Protein AF-A0A954IF03-F1 (afdb_monomer)

Nearest PDB structures (foldseek):
  4ao7-assembly1_A-2  TM=7.159E-01  e=3.323E-01  unidentified
  5hfn-assembly1_B  TM=3.074E-01  e=1.951E+00  Thermotoga maritima MSB8
  5hfn-assembly1_E  TM=4.042E-01  e=3.295E+00  Thermotoga maritima MSB8
  1xk9-assembly2_B  TM=2.598E-01  e=2.707E+00  Pseudomonas aeruginosa

Radius of gyration: 33.57 Å; Cα contacts (8 Å, |Δi|>4): 269; chains: 1; bounding box: 44×83×130 Å

pLDDT: mean 86.11, std 19.14, range [39.75, 98.75]

Mean predicted aligned error: 10.76 Å

Secondary structure (DSSP, 8-state):
-----------PPP--------------------PPPSS--EEEEEEEHHHH-TT---BGGGTB-SB-TTS-BS-EEEEEEETTSPP-S-EEE--SS--HHHHHHHHTTT-EEEE-----GGGGTS--SSSPPTTHHHHHHHHHHH-----TT----GGGSHHHHHHHHHHHHHHH-GGG-GGGG----

Solvent-accessible surface area (backbone atoms only — not comparable to full-atom values): 11784 Å² total; per-residue (Å²): 134,88,86,84,88,86,89,82,88,82,82,82,77,82,80,83,79,76,82,79,82,77,78,78,78,79,76,80,86,61,79,82,69,76,70,74,57,94,73,58,41,74,49,76,48,75,50,45,50,61,79,71,36,80,77,44,73,63,44,71,95,58,72,39,46,54,56,40,97,86,70,47,80,52,25,60,25,43,37,36,36,28,61,68,36,74,72,67,87,43,79,43,77,45,91,66,80,91,52,69,70,57,44,56,55,43,14,76,69,12,25,34,34,37,31,64,68,43,64,63,54,54,78,82,66,56,78,76,60,86,82,58,62,93,52,50,69,56,28,55,51,51,16,32,38,54,16,47,93,61,49,97,87,64,86,53,54,39,57,37,4,40,52,46,41,47,50,52,48,37,60,50,40,28,74,77,38,56,70,69,53,38,57,78,79,57,74,97,123

Foldseek 3Di:
DDDDDDDDDDDDDDDPDDDDPPPPDPPPPDPPPLDQDPDFAKDKDKDFLCVLPVVDDADVVLPQDQADPVRHGPFMKMKIAGSVDAAPLAEAEDADPDDVVVQVVCRNVNYIYIYGSAPPSVLVPPQPDVPGDPCGNVQVLVCSQQQDHRDPTDRRHRSRRVPNSVVSVLVVCCVVPVNRVSCSPDDPD

Structure (mmCIF, N/CA/C/O backbone):
data_AF-A0A954IF03-F1
#
_entry.id   AF-A0A954IF03-F1
#
loop_
_atom_site.group_PDB
_atom_site.id
_atom_site.type_symbol
_atom_site.label_atom_id
_atom_site.label_alt_id
_atom_site.label_comp_id
_atom_site.label_asym_id
_atom_site.label_entity_id
_atom_site.label_seq_id
_atom_site.pdbx_PDB_ins_code
_atom_site.Cartn_x
_atom_site.Cartn_y
_atom_site.Cartn_z
_atom_site.occupancy
_atom_site.B_iso_or_equiv
_atom_site.auth_seq_id
_atom_site.auth_comp_id
_atom_site.auth_asym_id
_atom_site.auth_atom_id
_atom_site.pdbx_PDB_model_num
ATOM 1 N N . MET A 1 1 ? -29.691 -63.270 96.845 1.00 40.31 1 MET A N 1
ATOM 2 C CA . MET A 1 1 ? -28.334 -63.413 96.272 1.00 40.31 1 MET A CA 1
ATOM 3 C C . MET A 1 1 ? -28.145 -62.247 95.312 1.00 40.31 1 MET A C 1
ATOM 5 O O . MET A 1 1 ? -28.889 -62.181 94.351 1.00 40.31 1 MET A O 1
ATOM 9 N N . GLN A 1 2 ? -27.501 -61.144 95.728 1.00 39.75 2 GLN A N 1
ATOM 10 C CA . GLN A 1 2 ? -26.055 -60.878 95.529 1.00 39.75 2 GLN A CA 1
ATOM 11 C C . GLN A 1 2 ? -25.690 -61.053 94.036 1.00 39.75 2 GLN A C 1
ATOM 13 O O . GLN A 1 2 ? -25.843 -62.154 93.534 1.00 39.75 2 GLN A O 1
ATOM 18 N N . THR A 1 3 ? -25.275 -60.044 93.260 1.00 40.03 3 THR A N 1
ATOM 19 C CA . THR A 1 3 ? -24.211 -59.060 93.530 1.00 40.03 3 THR A CA 1
ATOM 20 C C . THR A 1 3 ? -24.238 -57.827 92.592 1.00 40.03 3 THR A C 1
ATOM 22 O O . THR A 1 3 ? -24.909 -57.775 91.569 1.00 40.03 3 THR A O 1
ATOM 25 N N . SER A 1 4 ? -23.462 -56.840 93.039 1.00 40.31 4 SER A N 1
ATOM 26 C CA . SER A 1 4 ? -23.036 -55.511 92.570 1.00 40.31 4 SER A CA 1
ATOM 27 C C . SER A 1 4 ? -22.493 -55.306 91.133 1.00 40.31 4 SER A C 1
ATOM 29 O O . SER A 1 4 ? -21.981 -56.218 90.499 1.00 40.31 4 SER A O 1
ATOM 31 N N . ALA A 1 5 ? -22.544 -54.023 90.725 1.00 41.62 5 ALA A N 1
ATOM 32 C CA . ALA A 1 5 ? -22.119 -53.339 89.481 1.00 41.62 5 ALA A CA 1
ATOM 33 C C . ALA A 1 5 ? -20.596 -53.408 89.132 1.00 41.62 5 ALA A C 1
ATOM 35 O O . ALA A 1 5 ? -19.853 -53.982 89.927 1.00 41.62 5 ALA A O 1
ATOM 36 N N . PRO A 1 6 ? -20.085 -52.819 88.007 1.00 47.75 6 PRO A N 1
ATOM 37 C CA . PRO A 1 6 ? -19.956 -51.352 87.851 1.00 47.75 6 PRO A CA 1
ATOM 38 C C . PRO A 1 6 ? -20.121 -50.754 86.425 1.00 47.75 6 PRO A C 1
ATOM 40 O O . PRO A 1 6 ? -20.178 -51.433 85.405 1.00 47.75 6 PRO A O 1
ATOM 43 N N . ARG A 1 7 ? -20.188 -49.412 86.407 1.00 45.19 7 ARG A N 1
ATOM 44 C CA . ARG A 1 7 ? -20.294 -48.481 85.267 1.00 45.19 7 ARG A CA 1
ATOM 45 C C . ARG A 1 7 ? -19.003 -48.408 84.438 1.00 45.19 7 ARG A C 1
ATOM 47 O O . ARG A 1 7 ? -17.924 -48.317 85.015 1.00 45.19 7 ARG A O 1
ATOM 54 N N . PHE A 1 8 ? -19.131 -48.241 83.119 1.00 41.81 8 PHE A N 1
ATOM 55 C CA . PHE A 1 8 ? -18.092 -47.629 82.284 1.00 41.81 8 PHE A CA 1
ATOM 56 C C . PHE A 1 8 ? -18.732 -46.657 81.284 1.00 41.81 8 PHE A C 1
ATOM 58 O O . PHE A 1 8 ? -19.561 -47.037 80.462 1.00 41.81 8 PHE A O 1
ATOM 65 N N . ALA A 1 9 ? -18.385 -45.377 81.409 1.00 44.31 9 ALA A N 1
ATOM 66 C CA . ALA A 1 9 ? -18.840 -44.299 80.542 1.00 44.31 9 ALA A CA 1
ATOM 67 C C . ALA A 1 9 ? -17.901 -44.191 79.333 1.00 44.31 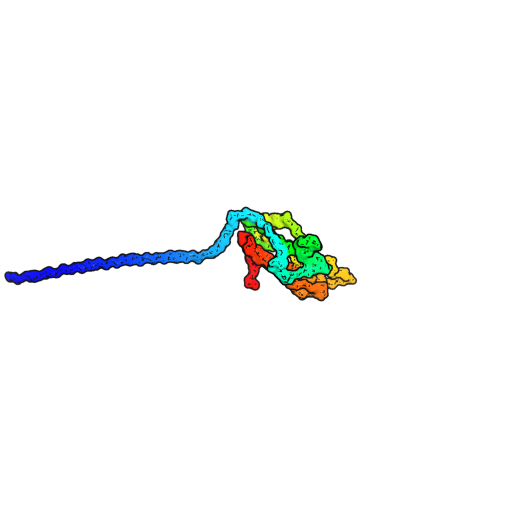9 ALA A C 1
ATOM 69 O O . ALA A 1 9 ? -16.718 -43.888 79.493 1.00 44.31 9 ALA A O 1
ATOM 70 N N . GLN A 1 10 ? -18.419 -44.412 78.125 1.00 46.72 10 GLN A N 1
ATOM 71 C CA . GLN A 1 10 ? -17.672 -44.239 76.880 1.00 46.72 10 GLN A CA 1
ATOM 72 C C . GLN A 1 10 ? -17.992 -42.867 76.277 1.00 46.72 10 GLN A C 1
ATOM 74 O O . GLN A 1 10 ? -19.107 -42.581 75.848 1.00 46.72 10 GLN A O 1
ATOM 79 N N . ARG A 1 11 ? -16.991 -41.983 76.297 1.00 45.00 11 ARG A N 1
ATOM 80 C CA . ARG A 1 11 ? -17.022 -40.662 75.661 1.00 45.00 11 ARG A CA 1
ATOM 81 C C . ARG A 1 11 ? -16.831 -40.836 74.152 1.00 45.00 11 ARG A C 1
ATOM 83 O O . ARG A 1 11 ? -15.729 -41.165 73.716 1.00 45.00 11 ARG A O 1
ATOM 90 N N . HIS A 1 12 ? -17.869 -40.592 73.357 1.00 43.69 12 HIS A N 1
ATOM 91 C CA . HIS A 1 12 ? -17.740 -40.523 71.902 1.00 43.69 12 HIS A CA 1
ATOM 92 C C . HIS A 1 12 ? -17.083 -39.198 71.496 1.00 43.69 12 HIS A C 1
ATOM 94 O O . HIS A 1 12 ? -17.583 -38.113 71.788 1.00 43.69 12 HIS A O 1
ATOM 100 N N . ARG A 1 13 ? -15.918 -39.299 70.849 1.00 46.59 13 ARG A N 1
ATOM 101 C CA . ARG A 1 13 ? -15.198 -38.178 70.238 1.00 46.59 13 ARG A CA 1
ATOM 102 C C . ARG A 1 13 ? -15.958 -37.726 68.988 1.00 46.59 13 ARG A C 1
ATOM 104 O O . ARG A 1 13 ? -16.124 -38.519 68.066 1.00 46.59 13 ARG A O 1
ATOM 111 N N . LEU A 1 14 ? -16.385 -36.462 68.949 1.00 44.16 14 LEU A N 1
ATOM 112 C CA . LEU A 1 14 ? -16.849 -35.821 67.719 1.00 44.16 14 LEU A CA 1
ATOM 113 C C . LEU A 1 14 ? -15.676 -35.725 66.732 1.00 44.16 14 LEU A C 1
ATOM 115 O O . LEU A 1 14 ? -14.692 -35.032 66.991 1.00 44.16 14 LEU A O 1
ATOM 119 N N . PHE A 1 15 ? -15.791 -36.409 65.596 1.00 45.97 15 PHE A N 1
ATOM 120 C CA . PHE A 1 15 ? -14.944 -36.167 64.434 1.00 45.97 15 PHE A CA 1
ATOM 121 C C . PHE A 1 15 ? -15.393 -34.861 63.768 1.00 45.97 15 PHE A C 1
ATOM 123 O O . PHE A 1 15 ? -16.461 -34.780 63.168 1.00 45.97 15 PHE A O 1
ATOM 130 N N . CYS A 1 16 ? -14.566 -33.826 63.904 1.00 42.66 16 CYS A N 1
ATOM 131 C CA . CYS A 1 16 ? -14.677 -32.577 63.163 1.00 42.66 16 CYS A CA 1
ATOM 132 C C . CYS A 1 16 ? -14.319 -32.847 61.692 1.00 42.66 16 CYS A C 1
ATOM 134 O O . CYS A 1 16 ? -13.144 -32.930 61.332 1.00 42.66 16 CYS A O 1
ATOM 136 N N . CYS A 1 17 ? -15.334 -33.046 60.852 1.00 40.06 17 CYS A N 1
ATOM 137 C CA . CYS A 1 17 ? -15.183 -33.132 59.405 1.00 40.06 17 CYS A CA 1
ATOM 138 C C . CYS A 1 17 ? -15.063 -31.698 58.865 1.00 40.06 17 CYS A C 1
ATOM 140 O O . CYS A 1 17 ? -16.055 -30.978 58.768 1.00 40.06 17 CYS A O 1
ATOM 142 N N . LYS A 1 18 ? -13.834 -31.239 58.601 1.00 42.09 18 LYS A N 1
ATOM 143 C CA . LYS A 1 18 ? -13.602 -29.945 57.946 1.00 42.09 18 LYS A CA 1
ATOM 144 C C . LYS A 1 18 ? -14.065 -30.047 56.485 1.00 42.09 18 LYS A C 1
ATOM 146 O O . LYS A 1 18 ? -13.577 -30.936 55.788 1.00 42.09 18 LYS A O 1
ATOM 151 N N . PRO A 1 19 ? -14.947 -29.160 55.995 1.00 46.34 19 PRO A N 1
ATOM 152 C CA . PRO A 1 19 ? -15.281 -29.124 54.583 1.00 46.34 19 PRO A CA 1
ATOM 153 C C . PRO A 1 19 ? -14.057 -28.605 53.823 1.00 46.34 19 PRO A C 1
ATOM 155 O O . PRO A 1 19 ? -13.607 -27.478 54.027 1.00 46.34 19 PRO A O 1
ATOM 158 N N . VAL A 1 20 ? -13.486 -29.452 52.972 1.00 58.47 20 VAL A N 1
ATOM 159 C CA . VAL A 1 20 ? -12.512 -29.031 51.967 1.00 58.47 20 VAL A CA 1
ATOM 160 C C . VAL A 1 20 ? -13.301 -28.256 50.915 1.00 58.47 20 VAL A C 1
ATOM 162 O O . VAL A 1 20 ? -14.042 -28.849 50.133 1.00 58.47 20 VAL A O 1
ATOM 165 N N . LEU A 1 21 ? -13.194 -26.924 50.932 1.00 48.34 21 LEU A N 1
ATOM 166 C CA . LEU A 1 21 ? -13.648 -26.088 49.824 1.00 48.34 21 LEU A CA 1
ATOM 167 C C . LEU A 1 21 ? -12.809 -26.455 48.593 1.00 48.34 21 LEU A C 1
ATOM 169 O O . LEU A 1 21 ? -11.652 -26.055 48.478 1.00 48.34 21 LEU A O 1
ATOM 173 N N . PHE A 1 22 ? -13.391 -27.215 47.670 1.00 49.28 22 PHE A N 1
ATOM 174 C CA . PHE A 1 22 ? -12.890 -27.288 46.304 1.00 49.28 22 PHE A CA 1
ATOM 175 C C . PHE A 1 22 ? -13.230 -25.961 45.621 1.00 49.28 22 PHE A C 1
ATOM 177 O O . PHE A 1 22 ? -14.371 -25.722 45.232 1.00 49.28 22 PHE A O 1
ATOM 184 N N . ALA A 1 23 ? -12.241 -25.075 45.508 1.00 55.84 23 ALA A N 1
ATOM 185 C CA . ALA A 1 23 ? -12.323 -23.935 44.611 1.00 55.84 23 ALA A CA 1
ATOM 186 C C . ALA A 1 23 ? -12.316 -24.473 43.173 1.00 55.84 23 ALA A C 1
ATOM 188 O O . ALA A 1 23 ? -11.279 -24.896 42.663 1.00 55.84 23 ALA A O 1
ATOM 189 N N . ALA A 1 24 ? -13.483 -24.499 42.532 1.00 59.12 24 ALA A N 1
ATOM 190 C CA . ALA A 1 24 ? -13.573 -24.702 41.097 1.00 59.12 24 ALA A CA 1
ATOM 191 C C . ALA A 1 24 ? -12.961 -23.470 40.417 1.00 59.12 24 ALA A C 1
ATOM 193 O O . ALA A 1 24 ? -13.600 -22.425 40.307 1.00 59.12 24 ALA A O 1
ATOM 194 N N . ALA A 1 25 ? -11.696 -23.574 40.013 1.00 56.38 25 ALA A N 1
ATOM 195 C CA . ALA A 1 25 ? -11.098 -22.613 39.106 1.00 56.38 25 ALA A CA 1
ATOM 196 C C . ALA A 1 25 ? -11.841 -22.726 37.769 1.00 56.38 25 ALA A C 1
ATOM 198 O O . ALA A 1 25 ? -11.685 -23.705 37.039 1.00 56.38 25 ALA A O 1
ATOM 199 N N . ILE A 1 26 ? -12.688 -21.740 37.475 1.00 58.84 26 ILE A N 1
ATOM 200 C CA . ILE A 1 26 ? -13.242 -21.552 36.138 1.00 58.84 26 ILE A CA 1
ATOM 201 C C . ILE A 1 26 ? -12.065 -21.127 35.260 1.00 58.84 26 ILE A C 1
ATOM 203 O O . ILE A 1 26 ? -11.670 -19.964 35.234 1.00 58.84 26 ILE A O 1
ATOM 207 N N . LEU A 1 27 ? -11.458 -22.096 34.579 1.00 47.97 27 LEU A N 1
ATOM 208 C CA . LEU A 1 27 ? -10.618 -21.833 33.421 1.00 47.97 27 LEU A CA 1
ATOM 209 C C . LEU A 1 27 ? -11.550 -21.330 32.317 1.00 47.97 27 LEU A C 1
ATOM 211 O O . LEU A 1 27 ? -12.183 -22.123 31.622 1.00 47.97 27 LEU A O 1
ATOM 215 N N . CYS A 1 28 ? -11.656 -20.009 32.171 1.00 40.69 28 CYS A N 1
ATOM 216 C CA . CYS A 1 28 ? -12.152 -19.408 30.940 1.00 40.69 28 CYS A CA 1
ATOM 217 C C . CYS A 1 28 ? -11.141 -19.718 29.829 1.00 40.69 28 CYS A C 1
ATOM 219 O O . CYS A 1 28 ? -10.265 -18.912 29.532 1.00 40.69 28 CYS A O 1
ATOM 221 N N . VAL A 1 29 ? -11.237 -20.904 29.231 1.00 57.69 29 VAL A N 1
ATOM 222 C CA . VAL A 1 29 ? -10.728 -21.125 27.879 1.00 57.69 29 VAL A CA 1
ATOM 223 C C . VAL A 1 29 ? -11.816 -20.589 26.962 1.00 57.69 29 VAL A C 1
ATOM 225 O O . VAL A 1 29 ? -12.769 -21.286 26.628 1.00 57.69 29 VAL A O 1
ATOM 228 N N . GLY A 1 30 ? -11.735 -19.297 26.675 1.00 46.69 30 GLY A N 1
ATOM 229 C CA . GLY A 1 30 ? -12.637 -18.613 25.768 1.00 46.69 30 GLY A CA 1
ATOM 230 C C . GLY A 1 30 ? -11.796 -17.843 24.777 1.00 46.69 30 GLY A C 1
ATOM 231 O O . GLY A 1 30 ? -10.987 -17.015 25.194 1.00 46.69 30 GLY A O 1
ATOM 232 N N . ASP A 1 31 ? -11.978 -18.170 23.497 1.00 43.84 31 ASP A N 1
ATOM 233 C CA . ASP A 1 31 ? -11.559 -17.381 22.345 1.00 43.84 31 ASP A CA 1
ATOM 234 C C . ASP A 1 31 ? -11.512 -15.897 22.689 1.00 43.84 31 ASP A C 1
ATOM 236 O O . ASP A 1 31 ? -12.462 -15.357 23.269 1.00 43.84 31 ASP A O 1
ATOM 240 N N . ALA A 1 32 ? -10.429 -15.232 22.290 1.00 45.03 32 ALA A N 1
ATOM 241 C CA . ALA A 1 32 ? -10.413 -13.788 22.192 1.00 45.03 32 ALA A CA 1
ATOM 242 C C . ALA A 1 32 ? -11.539 -13.387 21.228 1.00 45.03 32 ALA A C 1
ATOM 244 O O . ALA A 1 32 ? -11.342 -13.291 20.019 1.00 45.03 32 ALA A O 1
ATOM 245 N N . CYS A 1 33 ? -12.743 -13.186 21.770 1.00 42.75 33 CYS A N 1
ATOM 246 C CA . CYS A 1 33 ? -13.792 -12.417 21.141 1.00 42.75 33 CYS A CA 1
ATOM 247 C C . CYS A 1 33 ? -13.113 -11.103 20.805 1.00 42.75 33 CYS A C 1
ATOM 249 O O . CYS A 1 33 ? -12.819 -10.324 21.710 1.00 42.75 33 CYS A O 1
ATOM 251 N N . THR A 1 34 ? -12.748 -10.923 19.536 1.00 56.69 34 THR A N 1
ATOM 252 C CA . THR A 1 34 ? -12.102 -9.707 19.067 1.00 56.69 34 THR A CA 1
ATOM 253 C C . THR A 1 34 ? -13.030 -8.584 19.484 1.00 56.69 34 THR A C 1
ATOM 255 O O . THR A 1 34 ? -14.141 -8.496 18.948 1.00 56.69 34 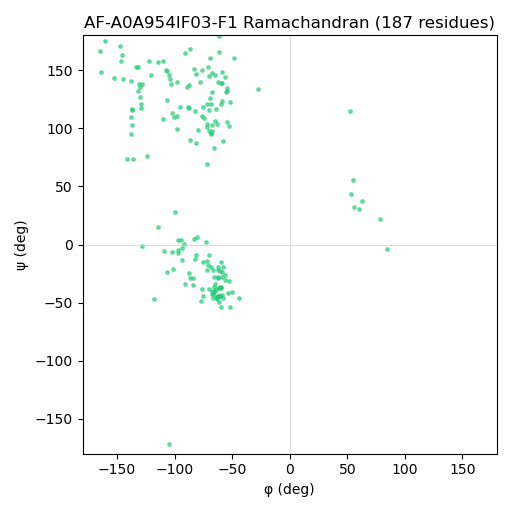THR A O 1
ATOM 258 N N . ALA A 1 35 ? -12.641 -7.833 20.516 1.00 64.19 35 ALA A N 1
ATOM 259 C CA . ALA A 1 35 ? -13.522 -6.854 21.121 1.00 64.19 35 ALA A CA 1
ATOM 260 C C . ALA A 1 35 ? -14.002 -5.924 20.006 1.00 64.19 35 ALA A C 1
ATOM 262 O O . ALA A 1 35 ? -13.216 -5.517 19.147 1.00 64.19 35 ALA A O 1
ATOM 263 N N . ALA A 1 36 ? -15.312 -5.689 19.956 1.00 80.81 36 ALA A N 1
ATOM 264 C CA . ALA A 1 36 ? -15.857 -4.707 19.037 1.00 80.81 36 ALA A CA 1
ATOM 265 C C . ALA A 1 36 ? -15.174 -3.362 19.310 1.00 80.81 36 ALA A C 1
ATOM 267 O O . ALA A 1 36 ? -14.850 -3.062 20.461 1.00 80.81 36 ALA A O 1
ATOM 268 N N . ASP A 1 37 ? -14.939 -2.592 18.251 1.00 92.69 37 ASP A N 1
ATOM 269 C CA . ASP A 1 37 ? -14.305 -1.284 18.357 1.00 92.69 37 ASP A CA 1
ATOM 270 C C . ASP A 1 37 ? -15.042 -0.423 19.404 1.00 92.69 37 ASP A C 1
ATOM 272 O O . ASP A 1 37 ? -16.259 -0.238 19.282 1.00 92.69 37 ASP A O 1
ATOM 276 N N . PRO A 1 38 ? -14.356 0.070 20.453 1.00 92.94 38 PRO A N 1
ATOM 277 C CA . PRO A 1 38 ? -14.988 0.895 21.477 1.00 92.94 38 PRO A CA 1
ATOM 278 C C . PRO A 1 38 ? -15.454 2.258 20.946 1.00 92.94 38 PRO A C 1
ATOM 280 O O . PRO A 1 38 ? -16.318 2.878 21.569 1.00 92.94 38 PRO A O 1
ATOM 283 N N . ILE A 1 39 ? -14.894 2.740 19.830 1.00 95.50 39 ILE A N 1
ATOM 284 C CA . ILE A 1 39 ? -15.234 4.024 19.207 1.00 95.50 39 ILE A CA 1
ATOM 285 C C . ILE A 1 39 ? -15.344 3.827 17.684 1.00 95.50 39 ILE A C 1
ATOM 287 O O . ILE A 1 39 ? -14.471 4.280 16.943 1.00 95.50 39 ILE A O 1
ATOM 291 N N . PRO A 1 40 ? -16.422 3.180 17.193 1.00 97.19 40 PRO A N 1
ATOM 292 C CA . PRO A 1 40 ? -16.567 2.887 15.774 1.00 97.19 40 PRO A CA 1
ATOM 293 C C . PRO A 1 40 ? -16.532 4.159 14.924 1.00 97.19 40 PRO A C 1
ATOM 295 O O . PRO A 1 40 ? -17.329 5.078 15.128 1.00 97.19 40 PRO A O 1
ATOM 298 N N . GLN A 1 41 ? -15.611 4.209 13.966 1.00 97.81 41 GLN A N 1
ATOM 299 C CA . GLN A 1 41 ? -15.385 5.368 13.106 1.00 97.81 41 GLN A CA 1
ATOM 300 C C . GLN A 1 41 ? -14.625 4.978 11.835 1.00 97.81 41 GLN A C 1
ATOM 302 O O . GLN A 1 41 ? -14.133 3.857 11.686 1.00 97.81 41 GLN A O 1
ATOM 307 N N . GLN A 1 42 ? -14.457 5.945 10.933 1.00 98.31 42 GLN A N 1
ATOM 308 C CA . GLN A 1 42 ? -13.536 5.801 9.817 1.00 98.31 42 GLN A CA 1
ATOM 309 C C . GLN A 1 42 ? -12.102 6.133 10.244 1.00 98.31 42 GLN A C 1
ATOM 311 O O . GLN A 1 42 ? -11.764 7.285 10.517 1.00 98.31 42 GLN A O 1
ATOM 316 N N . TYR A 1 43 ? -11.235 5.130 10.213 1.00 98.44 43 TYR A N 1
ATOM 317 C CA . TYR A 1 43 ? -9.799 5.276 10.394 1.00 98.44 43 TYR A CA 1
ATOM 318 C C . TYR A 1 43 ? -9.128 5.574 9.059 1.00 98.44 43 TYR A C 1
ATOM 320 O O . TYR A 1 43 ? -9.426 4.961 8.029 1.00 98.44 43 TYR A O 1
ATOM 328 N N . ARG A 1 44 ? -8.182 6.512 9.079 1.00 98.38 44 ARG A N 1
ATOM 329 C CA . ARG A 1 44 ? -7.314 6.852 7.949 1.00 98.38 44 ARG A CA 1
ATOM 330 C C . ARG A 1 44 ? -5.882 6.830 8.450 1.00 98.38 44 ARG A C 1
ATOM 332 O O . ARG A 1 44 ? -5.540 7.595 9.347 1.00 98.38 44 ARG A O 1
ATOM 339 N N . LEU A 1 45 ? -5.068 5.944 7.891 1.00 98.50 45 LEU A N 1
ATOM 340 C CA . LEU A 1 45 ? -3.695 5.728 8.331 1.00 98.50 45 LEU A CA 1
ATOM 341 C C . LEU A 1 45 ? -2.723 6.004 7.193 1.00 98.50 45 LEU A C 1
ATOM 343 O O . LEU A 1 45 ? -3.014 5.738 6.025 1.00 98.50 45 LEU A O 1
ATOM 347 N N . THR A 1 46 ? -1.552 6.521 7.542 1.00 98.50 46 THR A N 1
ATOM 348 C CA . THR A 1 46 ? -0.472 6.783 6.594 1.00 98.50 46 THR A CA 1
ATOM 349 C C . THR A 1 46 ? 0.859 6.370 7.188 1.00 98.50 46 THR A C 1
ATOM 351 O O . THR A 1 46 ? 1.105 6.639 8.361 1.00 98.50 46 THR A O 1
ATOM 354 N N . ALA A 1 47 ? 1.726 5.787 6.369 1.00 98.44 47 ALA A N 1
ATOM 355 C CA . ALA A 1 47 ? 3.092 5.433 6.746 1.00 98.44 47 ALA A CA 1
ATOM 356 C C . ALA A 1 47 ? 4.022 5.582 5.541 1.00 98.44 47 ALA A C 1
ATOM 358 O O . ALA A 1 47 ? 3.565 5.526 4.397 1.00 98.44 47 ALA A O 1
ATOM 359 N N . ARG A 1 48 ? 5.324 5.749 5.771 1.00 98.38 48 ARG A N 1
ATOM 360 C CA . ARG A 1 48 ? 6.314 5.737 4.688 1.00 98.38 48 ARG A CA 1
ATOM 361 C C . ARG A 1 48 ? 6.803 4.328 4.436 1.00 98.38 48 ARG A C 1
ATOM 363 O O . ARG A 1 48 ? 7.129 3.611 5.375 1.00 98.38 48 ARG A O 1
ATOM 370 N N . ALA A 1 49 ? 6.905 3.927 3.178 1.00 98.12 49 ALA A N 1
ATOM 371 C CA . ALA A 1 49 ? 7.391 2.592 2.866 1.00 98.12 49 ALA A CA 1
ATOM 372 C C . ALA A 1 49 ? 8.831 2.349 3.354 1.00 98.12 49 ALA A C 1
ATOM 374 O O . ALA A 1 49 ? 9.112 1.269 3.860 1.00 98.12 49 ALA A O 1
ATOM 375 N N . SER A 1 50 ? 9.705 3.355 3.281 1.00 97.69 50 SER A N 1
ATOM 376 C CA . SER A 1 50 ? 11.087 3.285 3.766 1.00 97.69 50 SER A CA 1
ATOM 377 C C . SER A 1 50 ? 11.202 3.183 5.289 1.00 97.69 50 SER A C 1
ATOM 379 O O . SER A 1 50 ? 12.258 2.821 5.796 1.00 97.69 50 SER A O 1
ATOM 381 N N . GLU A 1 51 ? 10.152 3.550 6.031 1.00 98.00 51 GLU A N 1
ATOM 382 C CA . GLU A 1 51 ? 10.093 3.370 7.489 1.00 98.00 51 GLU A CA 1
ATOM 383 C C . GLU A 1 51 ? 9.620 1.962 7.866 1.00 98.00 51 GLU A C 1
ATOM 385 O O . GLU A 1 51 ? 10.006 1.453 8.915 1.00 98.00 51 GLU A O 1
ATOM 390 N N . LEU A 1 52 ? 8.803 1.330 7.015 1.00 98.06 52 LEU A N 1
ATOM 391 C CA . LEU A 1 52 ? 8.295 -0.026 7.240 1.00 98.06 52 LEU A CA 1
ATOM 392 C C . LEU A 1 52 ? 9.278 -1.103 6.778 1.00 98.06 52 LEU A C 1
ATOM 394 O O . LEU A 1 52 ? 9.366 -2.157 7.401 1.00 98.06 52 LEU A O 1
ATOM 398 N N . ASP A 1 53 ? 10.014 -0.845 5.696 1.00 97.88 53 ASP A N 1
ATOM 399 C CA . ASP A 1 53 ? 11.018 -1.759 5.162 1.00 97.88 53 ASP A CA 1
ATOM 400 C C . ASP A 1 53 ? 12.279 -0.987 4.730 1.00 97.88 53 ASP A C 1
ATOM 402 O O . ASP A 1 53 ? 12.257 -0.290 3.712 1.00 97.88 53 ASP A O 1
ATOM 406 N N . PRO A 1 54 ? 13.410 -1.122 5.451 1.00 96.75 54 PRO A N 1
ATOM 407 C CA . PRO A 1 54 ? 14.646 -0.410 5.126 1.00 96.75 54 PRO A CA 1
ATOM 408 C C . PRO A 1 54 ? 15.319 -0.905 3.836 1.00 96.75 54 PRO A C 1
ATOM 410 O O . PRO A 1 54 ? 16.289 -0.297 3.387 1.00 96.75 54 PRO A O 1
ATOM 413 N N . ARG A 1 55 ? 14.851 -2.013 3.243 1.00 97.31 55 ARG A N 1
ATOM 414 C CA . ARG A 1 55 ? 15.384 -2.560 1.984 1.00 97.31 55 ARG A CA 1
ATOM 415 C C . ARG A 1 55 ? 14.806 -1.872 0.747 1.00 97.31 55 ARG A C 1
ATOM 417 O O . ARG A 1 55 ? 15.312 -2.111 -0.346 1.00 97.31 55 ARG A O 1
ATOM 424 N N . VAL A 1 56 ? 13.747 -1.077 0.912 1.00 96.50 56 VAL A N 1
ATOM 425 C CA . VAL A 1 56 ? 13.110 -0.297 -0.156 1.00 96.50 56 VAL A CA 1
ATOM 426 C C . VAL A 1 56 ? 14.108 0.668 -0.793 1.00 96.50 56 VAL A C 1
ATOM 428 O O . VAL A 1 56 ? 14.879 1.326 -0.093 1.00 96.50 56 VAL A O 1
ATOM 431 N N . GLN A 1 57 ? 14.060 0.793 -2.119 1.00 95.00 57 GLN A N 1
ATOM 432 C CA . GLN A 1 57 ? 14.969 1.647 -2.880 1.00 95.00 57 GLN A CA 1
ATOM 433 C C . GLN A 1 57 ? 14.215 2.689 -3.713 1.00 95.00 57 GLN A C 1
ATOM 435 O O . GLN A 1 57 ? 13.024 2.568 -4.015 1.00 95.00 57 GLN A O 1
ATOM 440 N N . ALA A 1 58 ? 14.927 3.763 -4.057 1.00 95.00 58 ALA A N 1
ATOM 441 C CA . ALA A 1 58 ? 14.500 4.689 -5.097 1.00 95.00 58 ALA A CA 1
ATOM 442 C C . ALA A 1 58 ? 14.906 4.138 -6.470 1.00 95.00 58 ALA A C 1
ATOM 444 O O . ALA A 1 58 ? 15.942 3.491 -6.590 1.00 95.00 58 ALA A O 1
ATOM 445 N N . HIS A 1 59 ? 14.136 4.495 -7.494 1.00 93.19 59 HIS A N 1
ATOM 446 C CA . HIS A 1 59 ? 14.412 4.238 -8.910 1.00 93.19 59 HIS A CA 1
ATOM 447 C C . HIS A 1 59 ? 14.384 5.594 -9.646 1.00 93.19 59 HIS A C 1
ATOM 449 O O . HIS A 1 59 ? 13.358 5.964 -10.238 1.00 93.19 59 HIS A O 1
ATOM 455 N N . PRO A 1 60 ? 15.441 6.429 -9.518 1.00 92.81 60 PRO A N 1
ATOM 456 C CA . PRO A 1 60 ? 15.462 7.793 -10.059 1.00 92.81 60 PRO A CA 1
ATOM 457 C C . PRO A 1 60 ? 15.263 7.866 -11.577 1.00 92.81 60 PRO A C 1
ATOM 459 O O . PRO A 1 60 ? 14.720 8.847 -12.079 1.00 92.81 60 PRO A O 1
ATOM 462 N N . GLU A 1 61 ? 15.651 6.823 -12.304 1.00 90.69 61 GLU A N 1
ATOM 463 C CA . GLU A 1 61 ? 15.497 6.671 -13.751 1.00 90.69 61 GLU A CA 1
ATOM 464 C C . GLU A 1 61 ? 14.037 6.697 -14.220 1.00 90.69 61 GLU A C 1
ATOM 466 O O . GLU A 1 61 ? 13.759 7.056 -15.365 1.00 90.69 61 GLU A O 1
ATOM 471 N N . ILE A 1 62 ? 13.098 6.391 -13.322 1.00 90.81 62 ILE A N 1
ATOM 472 C CA . ILE A 1 62 ? 11.660 6.520 -13.559 1.00 90.81 62 ILE A CA 1
ATOM 473 C C . ILE A 1 62 ? 11.008 7.579 -12.672 1.00 90.81 62 ILE A C 1
ATOM 475 O O . ILE A 1 62 ? 9.787 7.591 -12.566 1.00 90.81 62 ILE A O 1
ATOM 479 N N . ASP A 1 63 ? 11.777 8.460 -12.024 1.00 91.06 63 ASP A N 1
ATOM 480 C CA . ASP A 1 63 ? 11.261 9.446 -11.061 1.00 91.06 63 ASP A CA 1
ATOM 481 C C . ASP A 1 63 ? 10.462 8.783 -9.913 1.00 91.06 63 ASP A C 1
ATOM 483 O O . ASP A 1 63 ? 9.472 9.308 -9.403 1.00 91.06 63 ASP A O 1
ATOM 487 N N . PHE A 1 64 ? 10.842 7.569 -9.515 1.00 93.50 64 PHE A N 1
ATOM 488 C CA . PHE A 1 64 ? 10.262 6.893 -8.359 1.00 93.50 64 PHE A CA 1
ATOM 489 C C . PHE A 1 64 ? 11.184 7.107 -7.161 1.00 93.50 64 PHE A C 1
ATOM 491 O O . PHE A 1 64 ? 12.230 6.477 -7.028 1.00 93.50 64 PHE A O 1
ATOM 498 N N . LEU A 1 65 ? 10.822 8.064 -6.314 1.00 95.31 65 LEU A N 1
ATOM 499 C CA . LEU A 1 65 ? 11.690 8.580 -5.261 1.00 95.31 65 LEU A CA 1
ATOM 500 C C . LEU A 1 65 ? 11.189 8.168 -3.876 1.00 95.31 65 LEU A C 1
ATOM 502 O O . LEU A 1 65 ? 10.006 7.904 -3.681 1.00 95.31 65 LEU A O 1
ATOM 506 N N . ILE A 1 66 ? 12.094 8.171 -2.898 1.00 96.62 66 ILE A N 1
ATOM 507 C CA . ILE A 1 66 ? 11.749 8.049 -1.470 1.00 96.62 66 ILE A CA 1
ATOM 508 C C . ILE A 1 66 ? 11.541 9.427 -0.834 1.00 96.62 66 ILE A C 1
ATOM 510 O O . ILE A 1 66 ? 10.651 9.620 -0.006 1.00 96.62 66 ILE A O 1
ATOM 514 N N . THR A 1 67 ? 12.306 10.413 -1.292 1.00 96.75 67 THR A N 1
ATOM 515 C CA . THR A 1 67 ? 12.205 11.810 -0.874 1.00 96.75 67 THR A CA 1
ATOM 516 C C . THR A 1 67 ? 12.176 12.683 -2.121 1.00 96.75 67 THR A C 1
ATOM 518 O O . THR A 1 67 ? 12.989 12.507 -3.027 1.00 96.75 67 THR A O 1
ATOM 521 N N . ASN A 1 68 ? 11.237 13.622 -2.171 1.00 94.88 68 ASN A N 1
ATOM 522 C CA . ASN A 1 68 ? 11.126 14.594 -3.251 1.00 94.88 68 ASN A CA 1
ATOM 523 C C . ASN A 1 68 ? 12.291 15.604 -3.209 1.00 94.88 68 ASN A C 1
ATOM 525 O O . ASN A 1 68 ? 12.864 15.833 -2.141 1.00 94.88 68 ASN A O 1
ATOM 529 N N . PRO A 1 69 ? 12.585 16.318 -4.313 1.00 94.44 69 PRO A N 1
ATOM 530 C CA . PRO A 1 69 ? 13.627 17.353 -4.334 1.00 94.44 69 PRO A CA 1
ATOM 531 C C . PRO A 1 69 ? 13.441 18.470 -3.293 1.00 94.44 69 PRO A C 1
ATOM 533 O O . PRO A 1 69 ? 14.410 19.077 -2.852 1.00 94.44 69 PRO A O 1
ATOM 536 N N . ASN A 1 70 ? 12.198 18.735 -2.876 1.00 94.94 70 ASN A N 1
ATOM 537 C CA . ASN A 1 70 ? 11.865 19.716 -1.837 1.00 94.94 70 ASN A CA 1
ATOM 538 C C . ASN A 1 70 ? 12.007 19.176 -0.396 1.00 94.94 70 ASN A C 1
ATOM 540 O O . ASN A 1 70 ? 11.617 19.862 0.546 1.00 94.94 70 ASN A O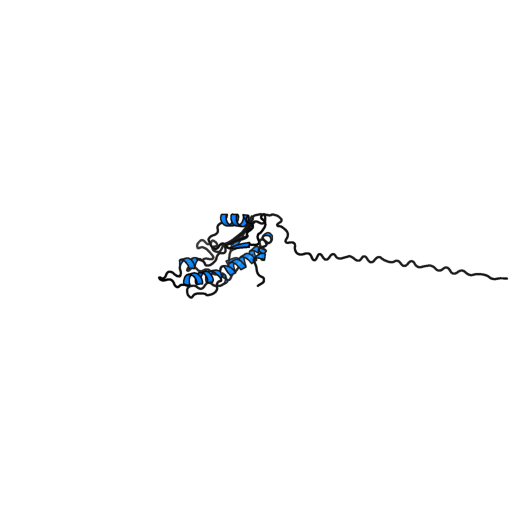 1
ATOM 544 N N . GLY A 1 71 ? 12.497 17.945 -0.217 1.00 95.19 71 GLY A N 1
ATOM 545 C CA . GLY A 1 71 ? 12.682 17.301 1.084 1.00 95.19 71 GLY A CA 1
ATOM 546 C C . GLY A 1 71 ? 11.442 16.609 1.659 1.00 95.19 71 GLY A C 1
ATOM 547 O O . GLY A 1 71 ? 11.539 15.976 2.707 1.00 95.19 71 GLY A O 1
ATOM 548 N N . SER A 1 72 ? 10.281 16.690 1.001 1.00 96.44 72 SER A N 1
ATOM 549 C CA . SER A 1 72 ? 9.072 15.995 1.467 1.00 96.44 72 SER A CA 1
ATOM 550 C C . SER A 1 72 ? 9.111 14.486 1.166 1.00 96.44 72 SER A C 1
ATOM 552 O O . SER A 1 72 ? 9.695 14.085 0.155 1.00 96.44 72 SER A O 1
ATOM 554 N N . PRO A 1 73 ? 8.469 13.637 1.990 1.00 97.31 73 PRO A N 1
ATOM 555 C CA . PRO A 1 73 ? 8.299 12.215 1.693 1.00 97.31 73 PRO A CA 1
ATOM 556 C C . PRO A 1 73 ? 7.614 11.972 0.342 1.00 97.31 73 PRO A C 1
ATOM 558 O O . PRO A 1 73 ? 6.561 12.549 0.066 1.00 97.31 73 PRO A O 1
ATOM 561 N N . ALA A 1 74 ? 8.184 11.096 -0.483 1.00 96.69 74 ALA A N 1
ATOM 562 C CA . ALA A 1 74 ? 7.598 10.678 -1.761 1.00 96.69 74 ALA A CA 1
ATOM 563 C C . ALA A 1 74 ? 6.926 9.294 -1.674 1.00 96.69 74 ALA A C 1
ATOM 565 O O . ALA A 1 74 ? 6.009 8.985 -2.434 1.00 96.69 74 ALA A O 1
ATOM 566 N N . ASP A 1 75 ? 7.312 8.493 -0.683 1.00 97.19 75 ASP A N 1
ATOM 567 C CA . ASP A 1 75 ? 6.954 7.085 -0.529 1.00 97.19 75 ASP A CA 1
ATOM 568 C C . ASP A 1 75 ? 5.813 6.823 0.467 1.00 97.19 75 ASP A C 1
ATOM 570 O O . ASP A 1 75 ? 5.730 5.761 1.090 1.00 97.19 75 ASP A O 1
ATOM 574 N N . VAL A 1 76 ? 4.920 7.800 0.625 1.00 97.88 76 VAL A N 1
ATOM 575 C CA . VAL A 1 76 ? 3.763 7.700 1.521 1.00 97.88 76 VAL A CA 1
ATOM 576 C C . VAL A 1 76 ? 2.777 6.653 1.006 1.00 97.88 76 VAL A C 1
ATOM 578 O O . VAL A 1 76 ? 2.372 6.665 -0.159 1.00 97.88 76 VAL A O 1
ATOM 581 N N . GLN A 1 77 ? 2.359 5.777 1.909 1.00 98.38 77 GLN A N 1
ATOM 582 C CA . GLN A 1 77 ? 1.311 4.780 1.740 1.00 98.38 77 GLN A CA 1
ATOM 583 C C . GLN A 1 77 ? 0.077 5.213 2.533 1.00 98.38 77 GLN A C 1
ATOM 585 O O . GLN A 1 77 ? 0.199 5.898 3.551 1.00 98.38 77 GLN A O 1
ATOM 590 N N . GLN A 1 78 ? -1.110 4.831 2.069 1.00 98.69 78 GLN A N 1
ATOM 591 C CA . GLN A 1 78 ? -2.381 5.236 2.670 1.00 98.69 78 GLN A CA 1
ATOM 592 C C . GLN A 1 78 ? -3.288 4.034 2.882 1.00 98.69 78 GLN A C 1
ATOM 594 O O . GLN A 1 78 ? -3.417 3.200 1.990 1.00 98.69 78 GLN A O 1
ATOM 599 N N . ALA A 1 79 ? -3.959 3.979 4.025 1.00 98.75 79 ALA A N 1
ATOM 600 C CA . ALA A 1 79 ? -4.947 2.963 4.351 1.00 98.75 79 ALA A CA 1
ATOM 601 C C . ALA A 1 79 ? -6.211 3.595 4.932 1.00 98.75 79 ALA A C 1
ATOM 603 O O . ALA A 1 79 ? -6.157 4.665 5.542 1.00 98.75 79 ALA A O 1
ATOM 604 N N . SER A 1 80 ? -7.352 2.930 4.760 1.00 98.62 80 SER A N 1
ATOM 605 C CA . SER A 1 80 ? -8.588 3.325 5.424 1.00 98.62 80 SER A CA 1
ATOM 606 C C . SER A 1 80 ? -9.538 2.152 5.646 1.00 98.62 80 SER A C 1
ATOM 608 O O . SER A 1 80 ? -9.648 1.254 4.805 1.00 98.62 80 SER A O 1
ATOM 610 N N . VAL A 1 81 ? -10.229 2.184 6.781 1.00 98.62 81 VAL A N 1
ATOM 611 C CA . VAL A 1 81 ? -11.280 1.246 7.191 1.00 98.62 81 VAL A CA 1
ATOM 612 C C . VAL A 1 81 ? -12.333 2.020 7.978 1.00 98.62 81 VAL A C 1
ATOM 614 O O . VAL A 1 81 ? -11.986 2.921 8.734 1.00 98.62 81 VAL A O 1
ATOM 617 N N . ASP A 1 82 ? -13.609 1.683 7.807 1.00 98.56 82 ASP A N 1
ATOM 618 C CA . ASP A 1 82 ? -14.693 2.192 8.651 1.00 98.56 82 ASP A CA 1
ATOM 619 C C . ASP A 1 82 ? -15.237 1.059 9.515 1.00 98.56 82 ASP A C 1
ATOM 621 O O . ASP A 1 82 ? -15.882 0.139 9.014 1.00 98.56 82 ASP A O 1
ATOM 625 N N . THR A 1 83 ? -14.936 1.110 10.810 1.00 98.12 83 THR A N 1
ATOM 626 C CA . THR A 1 83 ? -15.340 0.090 11.786 1.00 98.12 83 THR A CA 1
ATOM 627 C C . THR A 1 83 ? -16.776 0.281 12.274 1.00 98.12 83 THR A C 1
ATOM 629 O O . THR A 1 83 ? -17.321 -0.613 12.922 1.00 98.12 83 THR A O 1
ATOM 632 N N . SER A 1 84 ? -17.425 1.405 11.938 1.00 97.94 84 SER A N 1
ATOM 633 C CA . SER A 1 84 ? -18.864 1.602 12.161 1.00 97.94 84 SER A CA 1
ATOM 634 C C . SER A 1 84 ? -19.725 0.833 11.152 1.00 97.94 84 SER A C 1
ATOM 636 O O . SER A 1 84 ? -20.916 0.612 11.383 1.00 97.94 84 SER A O 1
ATOM 638 N N . VAL A 1 85 ? -19.117 0.366 10.055 1.00 98.06 85 VAL A N 1
ATOM 639 C CA . VAL A 1 85 ? -19.747 -0.455 9.019 1.00 98.06 85 VAL A CA 1
ATOM 640 C C . VAL A 1 85 ? -19.322 -1.912 9.188 1.00 98.06 85 VAL A C 1
ATOM 642 O O . VAL A 1 85 ? -18.158 -2.223 9.430 1.00 98.06 85 VAL A O 1
ATOM 645 N N . SER A 1 86 ? -20.262 -2.848 9.033 1.00 96.38 86 SER A N 1
ATOM 646 C CA . SER A 1 86 ? -19.945 -4.277 9.106 1.00 96.38 86 SER A CA 1
ATOM 647 C C . SER A 1 86 ? -18.923 -4.676 8.038 1.00 96.38 86 SER A C 1
ATOM 649 O O . SER A 1 86 ? -19.176 -4.537 6.840 1.00 96.38 86 SER A O 1
ATOM 651 N N . SER A 1 87 ? -17.782 -5.205 8.482 1.00 96.88 87 SER A N 1
ATOM 652 C CA . SER A 1 87 ? -16.710 -5.667 7.598 1.00 96.88 87 SER A CA 1
ATOM 653 C C . SER A 1 87 ? -17.165 -6.820 6.700 1.00 96.88 87 SER A C 1
ATOM 655 O O . SER A 1 87 ? -17.835 -7.751 7.151 1.00 96.88 87 SER A O 1
ATOM 657 N N . LYS A 1 88 ? -16.733 -6.790 5.436 1.00 98.00 88 LYS A N 1
ATOM 658 C CA . LYS A 1 88 ? -16.863 -7.894 4.472 1.00 98.00 88 LYS A CA 1
ATOM 659 C C . LYS A 1 88 ? -15.640 -8.809 4.423 1.00 98.00 88 LYS A C 1
ATOM 661 O O . LYS A 1 88 ? -15.652 -9.777 3.671 1.00 98.00 88 LYS A O 1
ATOM 666 N N . GLY A 1 89 ? -14.585 -8.491 5.176 1.00 97.38 89 GLY A N 1
ATOM 667 C CA . GLY A 1 89 ? -13.333 -9.249 5.167 1.00 97.38 89 GLY A CA 1
ATOM 668 C C . GLY A 1 89 ? -12.635 -9.241 3.807 1.00 97.38 89 GLY A C 1
ATOM 669 O O . GLY A 1 89 ? -12.080 -10.247 3.377 1.00 97.38 89 GLY A O 1
ATOM 670 N N . GLN A 1 90 ? -12.687 -8.110 3.101 1.00 98.38 90 GLN A N 1
ATOM 671 C CA . GLN A 1 90 ? -12.070 -7.939 1.787 1.00 98.38 90 GLN A CA 1
ATOM 672 C C . GLN A 1 90 ? -11.183 -6.694 1.773 1.00 98.38 90 GLN A C 1
ATOM 674 O O . GLN A 1 90 ? -11.578 -5.636 2.266 1.00 98.38 90 GLN A O 1
ATOM 679 N N . LEU A 1 91 ? -10.009 -6.830 1.155 1.00 98.44 91 LEU A N 1
ATOM 680 C CA . LEU A 1 91 ? -9.031 -5.763 0.987 1.00 98.44 91 LEU A CA 1
ATOM 681 C C . LEU A 1 91 ? -9.010 -5.281 -0.464 1.00 98.44 91 LEU A C 1
ATOM 683 O O . LEU A 1 91 ? -8.766 -6.050 -1.392 1.00 98.44 91 LEU A O 1
ATOM 687 N N . VAL A 1 92 ? -9.217 -3.983 -0.650 1.00 98.38 92 VAL A N 1
ATOM 688 C CA . VAL A 1 92 ? -9.023 -3.287 -1.918 1.00 98.38 92 VAL A CA 1
ATOM 689 C C . VAL A 1 92 ? -7.626 -2.678 -1.933 1.00 98.38 92 VAL A C 1
ATOM 691 O O . VAL A 1 92 ? -7.315 -1.793 -1.137 1.00 98.38 92 VAL A O 1
ATOM 694 N N . ILE A 1 93 ? -6.792 -3.116 -2.875 1.00 97.62 93 ILE A N 1
ATOM 695 C CA . ILE A 1 93 ? -5.482 -2.511 -3.135 1.00 97.62 93 ILE A CA 1
ATOM 696 C C . ILE A 1 93 ? -5.616 -1.597 -4.354 1.00 97.62 93 ILE A C 1
ATOM 698 O O . ILE A 1 93 ? -5.804 -2.056 -5.481 1.00 97.62 93 ILE A O 1
ATOM 702 N N . TRP A 1 94 ? -5.543 -0.288 -4.132 1.00 96.19 94 TRP A N 1
ATOM 703 C CA . TRP A 1 94 ? -5.645 0.711 -5.186 1.00 96.19 94 TRP A CA 1
ATOM 704 C C . TRP A 1 94 ? -4.271 1.018 -5.786 1.00 96.19 94 TRP A C 1
ATOM 706 O O . TRP A 1 94 ? -3.370 1.505 -5.104 1.00 96.19 94 TRP A O 1
ATOM 716 N N . LEU A 1 95 ? -4.120 0.742 -7.083 1.00 92.50 95 LEU A N 1
ATOM 717 C CA . LEU A 1 95 ? -2.829 0.769 -7.785 1.00 92.50 95 LEU A CA 1
ATOM 718 C C . LEU A 1 95 ? -2.542 2.072 -8.543 1.00 92.50 95 LEU A C 1
ATOM 720 O O . LEU A 1 95 ? -1.519 2.170 -9.227 1.00 92.50 95 LEU A O 1
ATOM 724 N N . MET A 1 96 ? -3.431 3.060 -8.419 1.00 90.25 96 MET A N 1
ATOM 725 C CA . MET A 1 96 ? -3.252 4.405 -8.972 1.00 90.25 96 MET A CA 1
ATOM 726 C C . MET A 1 96 ? -2.891 5.409 -7.862 1.00 90.25 96 MET A C 1
ATOM 728 O O . MET A 1 96 ? -2.628 5.042 -6.715 1.00 90.25 96 MET A O 1
ATOM 732 N N . GLY A 1 97 ? -2.866 6.702 -8.200 1.00 90.50 97 GLY A N 1
ATOM 733 C CA . GLY A 1 97 ? -2.708 7.774 -7.215 1.00 90.50 97 GLY A CA 1
ATOM 734 C C . GLY A 1 97 ? -3.819 7.760 -6.159 1.00 90.50 97 GLY A C 1
ATOM 735 O O . GLY A 1 97 ? -4.950 7.361 -6.450 1.00 90.50 97 GLY A O 1
ATOM 736 N N . HIS A 1 98 ? -3.487 8.190 -4.936 1.00 93.62 98 HIS A N 1
ATOM 737 C CA . HIS A 1 98 ? -4.431 8.220 -3.814 1.00 93.62 98 HIS A CA 1
ATOM 738 C C . HIS A 1 98 ? -5.703 8.998 -4.168 1.00 93.62 98 HIS A C 1
ATOM 740 O O . HIS A 1 98 ? -5.636 10.093 -4.726 1.00 93.62 98 HIS A O 1
ATOM 746 N N . ASN A 1 99 ? -6.858 8.434 -3.818 1.00 96.12 99 ASN A N 1
ATOM 747 C CA . ASN A 1 99 ? -8.160 9.056 -4.016 1.00 96.12 99 ASN A CA 1
ATOM 748 C C . ASN A 1 99 ? -9.011 8.848 -2.761 1.00 96.12 99 ASN A C 1
ATOM 750 O O . ASN A 1 99 ? -9.558 7.768 -2.538 1.00 96.12 99 ASN A O 1
ATOM 754 N N . GLN A 1 100 ? -9.134 9.900 -1.950 1.00 96.19 100 GLN A N 1
ATOM 755 C CA . GLN A 1 100 ? -9.846 9.813 -0.677 1.00 96.19 100 GLN A CA 1
ATOM 756 C C . GLN A 1 100 ? -11.338 9.517 -0.855 1.00 96.19 100 GLN A C 1
ATOM 758 O O . GLN A 1 100 ? -11.881 8.697 -0.128 1.00 96.19 100 GLN A O 1
ATOM 763 N N . ALA A 1 101 ? -11.995 10.116 -1.852 1.00 97.88 101 ALA A N 1
ATOM 764 C CA . ALA A 1 101 ? -13.417 9.880 -2.097 1.00 97.88 101 ALA A CA 1
ATOM 765 C C . ALA A 1 101 ? -13.697 8.423 -2.504 1.00 97.88 101 ALA A C 1
ATOM 767 O O . ALA A 1 101 ? -14.730 7.860 -2.141 1.00 97.88 101 ALA A O 1
ATOM 768 N N . LEU A 1 102 ? -12.764 7.797 -3.233 1.00 97.81 102 LEU A N 1
ATOM 769 C CA . LEU A 1 102 ? -12.826 6.367 -3.525 1.00 97.81 102 LEU A CA 1
ATOM 770 C C . LEU A 1 102 ? -12.710 5.541 -2.240 1.00 97.81 102 LEU A C 1
ATOM 772 O O . LEU A 1 102 ? -13.494 4.615 -2.063 1.00 97.81 102 LEU A O 1
ATOM 776 N N . PHE A 1 103 ? -11.772 5.873 -1.350 1.00 98.62 103 PHE A N 1
ATOM 777 C CA . PHE A 1 103 ? -11.578 5.146 -0.090 1.00 98.62 103 PHE A CA 1
ATOM 778 C C . PHE A 1 103 ? -12.810 5.269 0.807 1.00 98.62 103 PHE A C 1
ATOM 780 O O . PHE A 1 103 ? -13.324 4.255 1.266 1.00 98.62 103 PHE A O 1
ATOM 787 N N . ASP A 1 104 ? -13.358 6.476 0.942 1.00 98.50 104 ASP A N 1
ATOM 788 C CA . ASP A 1 104 ? -14.581 6.735 1.706 1.00 98.50 104 ASP A CA 1
ATOM 789 C C . ASP A 1 104 ? -15.755 5.914 1.157 1.00 98.50 104 ASP A C 1
ATOM 791 O O . ASP A 1 104 ? -16.488 5.259 1.902 1.00 98.50 104 ASP A O 1
ATOM 795 N N . ARG A 1 105 ? -15.890 5.862 -0.174 1.00 98.44 105 ARG A N 1
ATOM 796 C CA . ARG A 1 105 ? -16.901 5.031 -0.831 1.00 98.44 105 ARG A CA 1
ATOM 797 C C . ARG A 1 105 ? -16.684 3.539 -0.569 1.00 98.44 105 ARG A C 1
ATOM 799 O O . ARG A 1 105 ? -17.641 2.841 -0.248 1.00 98.44 105 ARG A O 1
ATOM 806 N N . VAL A 1 106 ? -15.459 3.046 -0.721 1.00 98.25 106 VAL A N 1
ATOM 807 C CA . VAL A 1 106 ? -15.096 1.640 -0.491 1.00 98.25 106 VAL A CA 1
ATOM 808 C C . VAL A 1 106 ? -15.370 1.242 0.964 1.00 98.25 106 VAL A C 1
ATOM 810 O O . VAL A 1 106 ? -16.009 0.217 1.202 1.00 98.25 106 VAL A O 1
ATOM 813 N N . ASN A 1 107 ? -15.001 2.081 1.933 1.00 98.62 107 ASN A N 1
ATOM 814 C CA . ASN A 1 107 ? -15.247 1.812 3.348 1.00 98.62 107 ASN A CA 1
ATOM 815 C C . ASN A 1 107 ? -16.737 1.801 3.700 1.00 98.62 107 ASN A C 1
ATOM 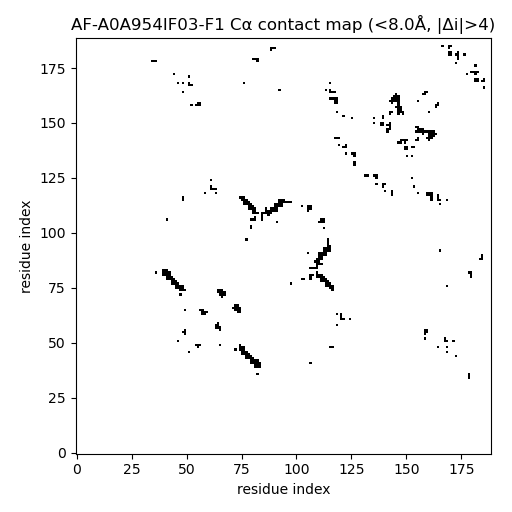817 O O . ASN A 1 107 ? -17.159 0.921 4.443 1.00 98.62 107 ASN A O 1
ATOM 821 N N . SER A 1 108 ? -17.559 2.666 3.087 1.00 98.50 108 SER A N 1
ATOM 822 C CA . SER A 1 108 ? -19.024 2.617 3.265 1.00 98.50 108 SER A CA 1
ATOM 823 C C . SER A 1 108 ? -19.660 1.288 2.831 1.00 98.50 108 SER A C 1
ATOM 825 O O . SER A 1 108 ? -20.801 0.995 3.180 1.00 98.50 108 SE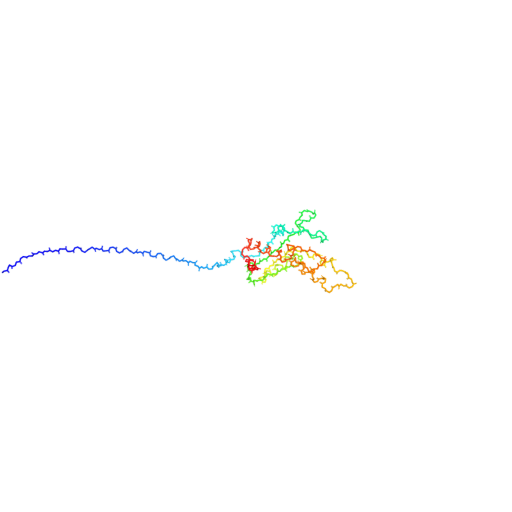R A O 1
ATOM 827 N N . TYR A 1 109 ? -18.932 0.463 2.072 1.00 98.50 109 TYR A N 1
ATOM 828 C CA . TYR A 1 109 ? -19.351 -0.883 1.692 1.00 98.50 109 TYR A CA 1
ATOM 829 C C . TYR A 1 109 ? -18.822 -1.981 2.623 1.00 98.50 109 TYR A C 1
ATOM 831 O O . TYR A 1 109 ? -19.059 -3.153 2.322 1.00 98.50 109 TYR A O 1
ATOM 839 N N . GLY A 1 110 ? -18.120 -1.632 3.705 1.00 98.19 110 GLY A N 1
ATOM 840 C CA . GLY A 1 110 ? -17.493 -2.567 4.642 1.00 98.19 110 GLY A CA 1
ATOM 841 C C . GLY A 1 110 ? -16.174 -3.159 4.139 1.00 98.19 110 GLY A C 1
ATOM 842 O O . GLY A 1 110 ? -15.801 -4.256 4.547 1.00 98.19 110 GLY A O 1
ATOM 843 N N . LEU A 1 111 ? -15.506 -2.489 3.197 1.00 98.75 111 LEU A N 1
ATOM 844 C CA . LEU A 1 111 ? -14.255 -2.947 2.591 1.00 98.75 111 LEU A CA 1
ATOM 845 C C . LEU A 1 111 ? -13.068 -2.158 3.150 1.00 98.75 111 LEU A C 1
ATOM 847 O O . LEU A 1 111 ? -13.158 -0.940 3.318 1.00 98.75 111 LEU A O 1
ATOM 851 N N . HIS A 1 112 ? -11.939 -2.827 3.355 1.00 98.75 112 HIS A N 1
ATOM 852 C CA . HIS A 1 112 ? -10.669 -2.182 3.685 1.00 98.75 112 HIS A CA 1
ATOM 853 C C . HIS A 1 112 ? -10.010 -1.662 2.416 1.00 98.75 112 HIS A C 1
ATOM 855 O O . HIS A 1 112 ? -10.120 -2.282 1.359 1.00 98.75 112 HIS A O 1
ATOM 861 N N . ALA A 1 113 ? -9.300 -0.544 2.507 1.00 98.69 113 ALA A N 1
ATOM 862 C CA . ALA A 1 113 ? -8.603 0.039 1.370 1.00 98.69 113 ALA A CA 1
ATOM 863 C C . ALA A 1 113 ? -7.153 0.351 1.728 1.00 98.69 113 ALA A C 1
ATOM 865 O O . ALA A 1 113 ? -6.895 0.942 2.776 1.00 98.69 113 ALA A O 1
ATOM 866 N N . ILE A 1 114 ? -6.222 0.007 0.839 1.00 98.75 114 ILE A N 1
ATOM 867 C CA . ILE A 1 114 ? -4.834 0.469 0.892 1.00 98.75 114 ILE A CA 1
ATOM 868 C C . ILE A 1 114 ? -4.377 0.984 -0.470 1.00 98.75 114 ILE A C 1
ATOM 870 O O . ILE A 1 114 ? -4.840 0.540 -1.520 1.00 98.75 114 ILE A O 1
ATOM 874 N N . ARG A 1 115 ? -3.416 1.901 -0.454 1.00 97.81 115 ARG A N 1
ATOM 875 C CA . ARG A 1 115 ? -2.601 2.290 -1.600 1.00 97.81 115 ARG A CA 1
ATOM 876 C C . ARG A 1 115 ? -1.147 2.247 -1.171 1.00 97.81 115 ARG A C 1
ATOM 878 O O . ARG A 1 115 ? -0.760 2.889 -0.195 1.00 97.81 115 ARG A O 1
ATOM 885 N N . VAL A 1 116 ? -0.348 1.517 -1.937 1.00 97.25 116 VAL A N 1
ATOM 886 C CA . VAL A 1 116 ? 1.089 1.366 -1.709 1.00 97.25 116 VAL A CA 1
ATOM 887 C C . VAL A 1 116 ? 1.880 2.157 -2.742 1.00 97.25 116 VAL A C 1
ATOM 889 O O . VAL A 1 116 ? 1.444 2.352 -3.879 1.00 97.25 116 VAL A O 1
ATOM 892 N N . HIS A 1 117 ? 3.052 2.635 -2.344 1.00 95.50 117 HIS A N 1
ATOM 893 C CA . HIS A 1 117 ? 3.982 3.319 -3.235 1.00 95.50 117 HIS A CA 1
ATOM 894 C C . HIS A 1 117 ? 4.882 2.284 -3.921 1.00 95.50 117 HIS A C 1
ATOM 896 O O . HIS A 1 117 ? 5.911 1.946 -3.362 1.00 95.50 117 HIS A O 1
ATOM 902 N N . TYR A 1 118 ? 4.498 1.753 -5.087 1.00 94.75 118 TYR A N 1
ATOM 903 C CA . TYR A 1 118 ? 5.250 0.716 -5.825 1.00 94.75 118 TYR A CA 1
ATOM 904 C C . TYR A 1 118 ? 5.780 1.234 -7.171 1.00 94.75 118 TYR A C 1
ATOM 906 O O . TYR A 1 118 ? 5.231 2.195 -7.717 1.00 94.75 118 TYR A O 1
ATOM 914 N N . ALA A 1 119 ? 6.834 0.604 -7.701 1.00 91.94 119 ALA A N 1
ATOM 915 C CA . ALA A 1 119 ? 7.580 1.056 -8.881 1.00 91.94 119 ALA A CA 1
ATOM 916 C C . ALA A 1 119 ? 6.794 0.884 -10.203 1.00 91.94 119 ALA A C 1
ATOM 918 O O . ALA A 1 119 ? 7.110 0.054 -11.048 1.00 91.94 119 ALA A O 1
ATOM 919 N N . ASN A 1 120 ? 5.734 1.669 -10.398 1.00 88.62 120 ASN A N 1
ATOM 920 C CA . ASN A 1 120 ? 4.776 1.508 -11.498 1.00 88.62 120 ASN A CA 1
ATOM 921 C C . ASN A 1 120 ? 5.025 2.414 -12.715 1.00 88.62 120 ASN A C 1
ATOM 923 O O . ASN A 1 120 ? 4.361 2.270 -13.744 1.00 88.62 120 ASN A O 1
ATOM 927 N N . LYS A 1 121 ? 5.974 3.355 -12.627 1.00 90.38 121 LYS A N 1
ATOM 928 C CA . LYS A 1 121 ? 6.258 4.320 -13.705 1.00 90.38 121 LYS A CA 1
ATOM 929 C C . LYS A 1 121 ? 6.939 3.683 -14.927 1.00 90.38 121 LYS A C 1
ATOM 931 O O . LYS A 1 121 ? 6.824 4.228 -16.027 1.00 90.38 121 LYS A O 1
ATOM 936 N N . TRP A 1 122 ? 7.518 2.487 -14.781 1.00 89.75 122 TRP A N 1
ATOM 937 C CA . TRP A 1 122 ? 8.048 1.674 -15.886 1.00 89.75 122 TRP A CA 1
ATOM 938 C C . TRP A 1 122 ? 7.035 1.448 -17.018 1.00 89.75 122 TRP A C 1
ATOM 940 O O . TRP A 1 122 ? 7.408 1.415 -18.191 1.00 89.75 122 TRP A O 1
ATOM 950 N N . PHE A 1 123 ? 5.735 1.391 -16.699 1.00 88.06 123 PHE A N 1
ATOM 951 C CA . PHE A 1 123 ? 4.665 1.152 -17.679 1.00 88.06 123 PHE A CA 1
ATOM 952 C C . PHE A 1 123 ? 4.559 2.242 -18.754 1.00 88.06 123 PHE A C 1
ATOM 954 O O . PHE A 1 123 ? 4.004 1.998 -19.824 1.00 88.06 123 PHE A O 1
ATOM 961 N N . SER A 1 124 ? 5.079 3.437 -18.469 1.00 85.19 124 SER A N 1
ATOM 962 C CA . SER A 1 124 ? 5.070 4.582 -19.381 1.00 85.19 124 SER A CA 1
ATOM 963 C C . SER A 1 124 ? 6.377 4.735 -20.161 1.00 85.19 124 SER A C 1
ATOM 965 O O . SER A 1 124 ? 6.472 5.628 -21.008 1.00 85.19 124 SER A O 1
ATOM 967 N N . ILE A 1 125 ? 7.398 3.916 -19.877 1.00 87.50 125 ILE A N 1
ATOM 968 C CA . ILE A 1 125 ? 8.768 4.089 -20.382 1.00 87.50 125 ILE A CA 1
ATOM 969 C C . ILE A 1 125 ? 9.206 2.902 -21.246 1.00 87.50 125 ILE A C 1
ATOM 971 O O . ILE A 1 125 ? 9.676 3.149 -22.356 1.00 87.50 125 ILE A O 1
ATOM 975 N N . CYS A 1 126 ? 8.983 1.663 -20.804 1.00 89.19 126 CYS A N 1
ATOM 976 C CA . CYS A 1 126 ? 9.427 0.451 -21.505 1.00 89.19 126 CYS A CA 1
ATOM 977 C C . CYS A 1 126 ? 8.430 -0.040 -22.576 1.00 89.19 126 CYS A C 1
ATOM 979 O O . CYS A 1 126 ? 7.279 0.410 -22.626 1.00 89.19 126 CYS A O 1
ATOM 981 N N . CYS A 1 127 ? 8.861 -0.989 -23.420 1.00 88.88 127 CYS A N 1
ATOM 982 C CA . CYS A 1 127 ? 8.043 -1.640 -24.457 1.00 88.88 127 CYS A CA 1
ATOM 983 C C . CYS A 1 127 ? 7.380 -0.646 -25.436 1.00 88.88 127 CYS A C 1
ATOM 985 O O . CYS A 1 127 ? 6.143 -0.588 -25.564 1.00 88.88 127 CYS A O 1
ATOM 987 N N . LYS A 1 128 ? 8.199 0.206 -26.067 1.00 89.12 128 LYS A N 1
ATOM 988 C CA . LYS A 1 128 ? 7.774 1.278 -26.995 1.00 89.12 128 LYS A CA 1
ATOM 989 C C . LYS A 1 128 ? 8.136 1.012 -28.457 1.00 89.12 128 LYS A C 1
ATOM 991 O O . LYS A 1 128 ? 7.748 1.794 -29.328 1.00 89.12 128 LYS A O 1
ATOM 996 N N . GLU A 1 129 ? 8.877 -0.055 -28.720 1.00 87.81 129 GLU A N 1
ATOM 997 C CA . GLU A 1 129 ? 9.272 -0.522 -30.042 1.00 87.81 129 GLU A CA 1
ATOM 998 C C . GLU A 1 129 ? 8.063 -0.899 -30.917 1.00 87.81 129 GLU A C 1
ATOM 1000 O O . GLU A 1 129 ? 6.926 -0.977 -30.454 1.00 87.81 129 GLU A O 1
ATOM 1005 N N . LYS A 1 130 ? 8.274 -1.061 -32.229 1.00 88.94 130 LYS A N 1
ATOM 1006 C CA . LYS A 1 130 ? 7.211 -1.418 -33.181 1.00 88.94 130 LYS A CA 1
ATOM 1007 C C . LYS A 1 130 ? 7.721 -2.484 -34.160 1.00 88.94 130 LYS A C 1
ATOM 1009 O O . LYS A 1 130 ? 8.598 -2.153 -34.957 1.00 88.94 130 LYS A O 1
ATOM 1014 N N . PRO A 1 131 ? 7.154 -3.707 -34.166 1.00 88.81 131 PRO A N 1
ATOM 1015 C CA . PRO A 1 131 ? 6.107 -4.209 -33.265 1.00 88.81 131 PRO A CA 1
ATOM 1016 C C . PRO A 1 131 ? 6.632 -4.441 -31.839 1.00 88.81 131 PRO A C 1
ATOM 1018 O O . PRO A 1 131 ? 7.811 -4.715 -31.659 1.00 88.81 131 PRO A O 1
ATOM 1021 N N . ILE A 1 132 ? 5.743 -4.348 -30.848 1.00 90.38 132 ILE A N 1
ATOM 1022 C CA . ILE A 1 132 ? 6.059 -4.674 -29.449 1.00 90.38 132 ILE A CA 1
ATOM 1023 C C . ILE A 1 132 ? 6.052 -6.192 -29.290 1.00 90.38 132 ILE A C 1
ATOM 1025 O O . ILE A 1 132 ? 5.159 -6.856 -29.826 1.00 90.38 132 ILE A O 1
ATOM 1029 N N . GLY A 1 133 ? 7.005 -6.730 -28.529 1.00 87.88 133 GLY A N 1
ATOM 1030 C CA . GLY A 1 133 ? 7.008 -8.147 -28.167 1.00 87.88 133 GLY A CA 1
ATOM 1031 C C . GLY A 1 133 ? 5.741 -8.548 -27.399 1.00 87.88 133 GLY A C 1
ATOM 1032 O O . GLY A 1 133 ? 5.281 -7.817 -26.521 1.00 87.88 133 GLY A O 1
ATOM 1033 N N . GLU A 1 134 ? 5.188 -9.725 -27.701 1.00 89.62 134 GLU A N 1
ATOM 1034 C CA . GLU A 1 134 ? 3.892 -10.196 -27.179 1.00 89.62 134 GLU A CA 1
ATOM 1035 C C . GLU A 1 134 ? 3.765 -10.079 -25.649 1.00 89.62 134 GLU A C 1
ATOM 1037 O O . GLU A 1 134 ? 2.733 -9.643 -25.134 1.00 89.62 134 GLU A O 1
ATOM 1042 N N . HIS A 1 135 ? 4.834 -10.407 -24.917 1.00 92.69 135 HIS A N 1
ATOM 1043 C CA . HIS A 1 135 ? 4.827 -10.464 -23.454 1.00 92.69 135 HIS A CA 1
ATOM 1044 C C . HIS A 1 135 ? 5.481 -9.266 -22.760 1.00 92.69 135 HIS A C 1
ATOM 1046 O O . HIS A 1 135 ? 5.345 -9.144 -21.545 1.00 92.69 135 HIS A O 1
ATOM 1052 N N . CYS A 1 136 ? 6.116 -8.345 -23.495 1.00 92.31 136 CYS A N 1
ATOM 1053 C CA . CYS A 1 136 ? 6.946 -7.279 -22.913 1.00 92.31 136 CYS A CA 1
ATOM 1054 C C . CYS A 1 136 ? 6.193 -6.502 -21.815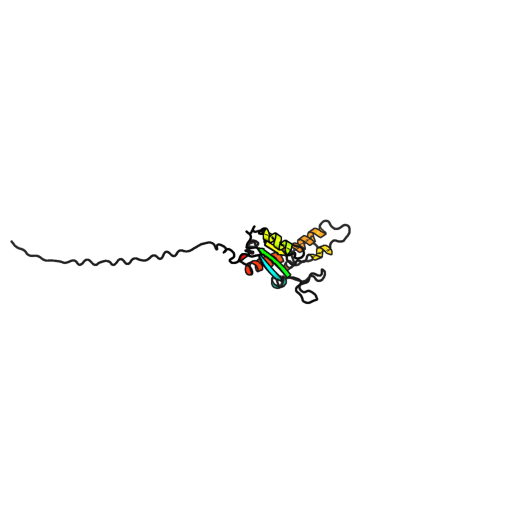 1.00 92.31 136 CYS A C 1
ATOM 1056 O O . CYS A 1 136 ? 6.586 -6.452 -20.652 1.00 92.31 136 CYS A O 1
ATOM 1058 N N . ARG A 1 137 ? 5.003 -5.985 -22.144 1.00 92.19 137 ARG A N 1
ATOM 1059 C CA . ARG A 1 137 ? 4.186 -5.203 -21.198 1.00 92.19 137 ARG A CA 1
ATOM 1060 C C . ARG A 1 137 ? 3.545 -6.034 -20.088 1.00 92.19 137 ARG A C 1
ATOM 1062 O O . ARG A 1 137 ? 3.078 -5.451 -19.108 1.00 92.19 137 ARG A O 1
ATOM 1069 N N . GLY A 1 138 ? 3.384 -7.338 -20.291 1.00 93.38 138 GLY A N 1
ATOM 1070 C CA . GLY A 1 138 ? 2.825 -8.252 -19.296 1.00 93.38 138 GLY A CA 1
ATOM 1071 C C . GLY A 1 138 ? 3.861 -8.575 -18.229 1.00 93.38 138 GLY A C 1
ATOM 1072 O O . GLY A 1 138 ? 3.592 -8.390 -17.044 1.00 93.38 138 GLY A O 1
ATOM 1073 N N . ASN A 1 139 ? 5.063 -8.943 -18.666 1.00 95.12 139 ASN A N 1
ATOM 1074 C CA . ASN A 1 139 ? 6.169 -9.326 -17.797 1.00 95.12 139 ASN A CA 1
ATOM 1075 C C . ASN A 1 139 ? 6.603 -8.172 -16.891 1.00 95.12 139 ASN A C 1
ATOM 1077 O O . ASN A 1 139 ? 6.659 -8.357 -15.681 1.00 95.12 139 ASN A O 1
ATOM 1081 N N . ILE A 1 140 ? 6.729 -6.950 -17.422 1.00 93.94 140 ILE A N 1
ATOM 1082 C CA . ILE A 1 140 ? 7.045 -5.764 -16.602 1.00 93.94 140 ILE A CA 1
ATOM 1083 C C . ILE A 1 140 ? 5.985 -5.511 -15.518 1.00 93.94 140 ILE A C 1
ATOM 1085 O O . ILE A 1 140 ? 6.305 -5.090 -14.409 1.00 93.94 140 ILE A O 1
ATOM 1089 N N . ARG A 1 141 ? 4.697 -5.756 -15.803 1.00 93.56 141 ARG A N 1
ATOM 1090 C CA . ARG A 1 141 ? 3.637 -5.613 -14.787 1.00 93.56 141 ARG A CA 1
ATOM 1091 C C . ARG A 1 141 ? 3.725 -6.694 -13.722 1.00 93.56 141 ARG A C 1
ATOM 1093 O O . ARG A 1 141 ? 3.464 -6.401 -12.558 1.00 93.56 141 ARG A O 1
ATOM 1100 N N . LEU A 1 142 ? 4.062 -7.916 -14.118 1.00 94.56 142 LEU A N 1
ATOM 1101 C CA . LEU A 1 142 ? 4.224 -9.031 -13.196 1.00 94.56 142 LEU A CA 1
ATOM 1102 C C . LEU A 1 142 ? 5.438 -8.815 -12.286 1.00 94.56 142 LEU A C 1
ATOM 1104 O O . LEU A 1 142 ? 5.349 -9.028 -11.078 1.00 94.56 142 LEU A O 1
ATOM 1108 N N . GLU A 1 143 ? 6.523 -8.286 -12.836 1.00 95.25 143 GLU A N 1
ATOM 1109 C CA . GLU A 1 143 ? 7.702 -7.884 -12.082 1.00 95.25 143 GLU A CA 1
ATOM 1110 C C . GLU A 1 143 ? 7.412 -6.701 -11.148 1.00 95.25 143 GLU A C 1
ATOM 1112 O O . GLU A 1 143 ? 7.679 -6.789 -9.958 1.00 95.25 143 GLU A O 1
ATOM 1117 N N . ALA A 1 144 ? 6.731 -5.643 -11.597 1.00 94.06 144 ALA A N 1
ATOM 1118 C CA . ALA A 1 144 ? 6.327 -4.547 -10.705 1.00 94.06 144 ALA A CA 1
ATOM 1119 C C . ALA A 1 144 ? 5.359 -5.000 -9.592 1.00 94.06 144 ALA A C 1
ATOM 1121 O O . ALA A 1 144 ? 5.314 -4.408 -8.508 1.00 94.06 144 ALA A O 1
ATOM 1122 N N . ALA A 1 145 ? 4.571 -6.048 -9.845 1.00 94.50 145 ALA A N 1
ATOM 1123 C CA . ALA A 1 145 ? 3.678 -6.627 -8.854 1.00 94.50 145 ALA A CA 1
ATOM 1124 C C . ALA A 1 145 ? 4.434 -7.459 -7.805 1.00 94.50 145 ALA A C 1
ATOM 1126 O O . ALA A 1 145 ? 4.154 -7.338 -6.614 1.00 94.50 145 ALA A O 1
ATOM 1127 N N . THR A 1 146 ? 5.385 -8.285 -8.237 1.00 94.38 146 THR A N 1
ATOM 1128 C CA . THR A 1 146 ? 5.993 -9.349 -7.417 1.00 94.38 146 THR A CA 1
ATOM 1129 C C . THR A 1 146 ? 7.422 -9.045 -6.954 1.00 94.38 146 THR A C 1
ATOM 1131 O O . THR A 1 146 ? 7.873 -9.608 -5.958 1.00 94.38 146 THR A O 1
ATOM 1134 N N . GLY A 1 147 ? 8.130 -8.178 -7.680 1.00 93.19 147 GLY A N 1
ATOM 1135 C CA . GLY A 1 147 ? 9.575 -7.960 -7.610 1.00 93.19 147 GLY A CA 1
ATOM 1136 C C . GLY A 1 147 ? 10.403 -9.211 -7.927 1.00 93.19 147 GLY A C 1
ATOM 1137 O O . GLY A 1 147 ? 11.466 -9.412 -7.342 1.00 93.19 147 GLY A O 1
ATOM 1138 N N . MET A 1 148 ? 9.870 -10.093 -8.779 1.00 94.38 148 MET A N 1
ATOM 1139 C CA . MET A 1 148 ? 10.591 -11.221 -9.371 1.00 94.38 148 MET A CA 1
ATOM 1140 C C . MET A 1 148 ? 10.917 -10.906 -10.830 1.00 94.38 148 MET A C 1
ATOM 1142 O O . MET A 1 148 ? 10.111 -10.273 -11.508 1.00 94.38 148 MET A O 1
ATOM 1146 N N . ASP A 1 149 ? 12.060 -11.390 -11.300 1.00 94.00 149 ASP A N 1
ATOM 1147 C CA . AS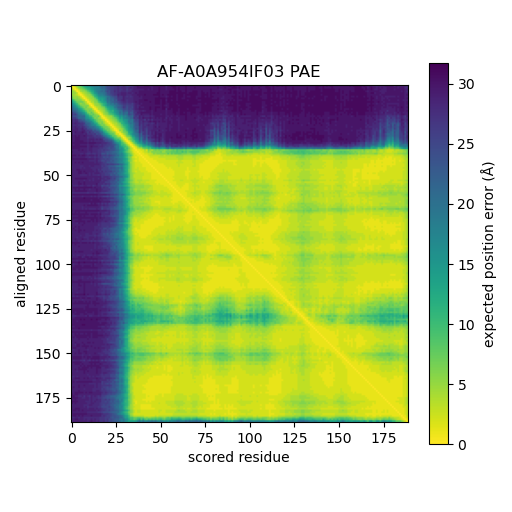P A 1 149 ? 12.517 -11.206 -12.676 1.00 94.00 149 ASP A CA 1
ATOM 1148 C C . ASP A 1 149 ? 11.637 -11.992 -13.665 1.00 94.00 149 ASP A C 1
ATOM 1150 O O . ASP A 1 149 ? 11.498 -13.217 -13.566 1.00 94.00 149 ASP A O 1
ATOM 1154 N N . PHE A 1 150 ? 11.027 -11.270 -14.607 1.00 93.56 150 PHE A N 1
ATOM 1155 C CA . PHE A 1 150 ? 10.258 -11.841 -15.717 1.00 93.56 150 PHE A CA 1
ATOM 1156 C C . PHE A 1 150 ? 10.698 -11.303 -17.084 1.00 93.56 150 PHE A C 1
ATOM 1158 O O . PHE A 1 150 ? 10.108 -11.675 -18.108 1.00 93.56 150 PHE A O 1
ATOM 1165 N N . SER A 1 151 ? 11.669 -10.392 -17.127 1.00 90.19 151 SER A N 1
ATOM 1166 C CA . SER A 1 151 ? 12.091 -9.731 -18.359 1.00 90.19 151 SER A CA 1
ATOM 1167 C C . SER A 1 151 ? 13.442 -9.051 -18.211 1.00 90.19 151 SER A C 1
ATOM 1169 O O . SER A 1 151 ? 13.699 -8.419 -17.201 1.00 90.19 151 SER A O 1
ATOM 1171 N N . ASP A 1 152 ? 14.204 -8.998 -19.302 1.00 90.38 152 ASP A N 1
ATOM 1172 C CA . ASP A 1 152 ? 15.461 -8.237 -19.369 1.00 90.38 152 ASP A CA 1
ATOM 1173 C C . ASP A 1 152 ? 15.259 -6.700 -19.427 1.00 90.38 152 ASP A C 1
ATOM 1175 O O . ASP A 1 152 ? 16.219 -5.945 -19.576 1.00 90.38 152 ASP A O 1
ATOM 1179 N N . GLU A 1 153 ? 14.012 -6.217 -19.360 1.00 89.69 153 GLU A N 1
ATOM 1180 C CA . GLU A 1 153 ? 13.647 -4.808 -19.583 1.00 89.69 153 GLU A CA 1
ATOM 1181 C C . GLU A 1 153 ? 13.755 -3.938 -18.328 1.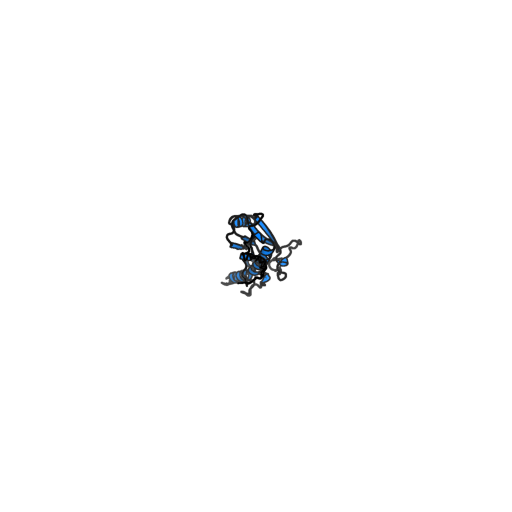00 89.69 153 GLU A C 1
ATOM 1183 O O . GLU A 1 153 ? 13.933 -2.720 -18.420 1.00 89.69 153 GLU A O 1
ATOM 1188 N N . VAL A 1 154 ? 13.572 -4.540 -17.154 1.00 91.06 154 VAL A N 1
ATOM 1189 C CA . VAL A 1 154 ? 13.588 -3.868 -15.852 1.00 91.06 154 VAL A CA 1
ATOM 1190 C C . VAL A 1 154 ? 14.189 -4.808 -14.810 1.00 91.06 154 VAL A C 1
ATOM 1192 O O . VAL A 1 154 ? 14.313 -6.001 -15.044 1.00 91.06 154 VAL A O 1
ATOM 1195 N N . S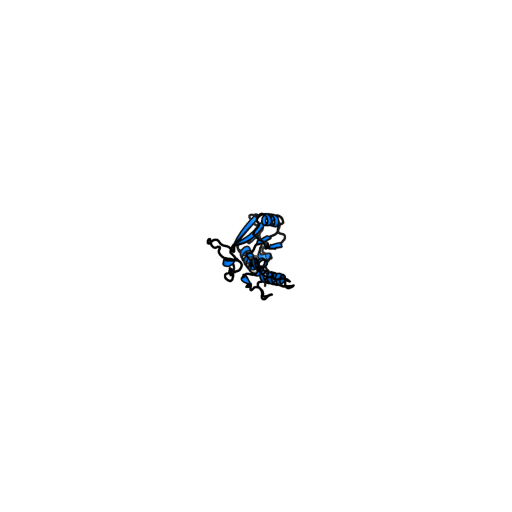ER A 1 155 ? 14.599 -4.254 -13.671 1.00 91.69 155 SER A N 1
ATOM 1196 C CA . SER A 1 155 ? 15.031 -5.035 -12.511 1.00 91.69 155 SER A CA 1
ATOM 1197 C C . SER A 1 155 ? 14.441 -4.399 -11.260 1.00 91.69 155 SER A C 1
ATOM 1199 O O . SER A 1 155 ? 15.002 -3.447 -10.712 1.00 91.69 155 SER A O 1
ATOM 1201 N N . ILE A 1 156 ? 13.299 -4.906 -10.805 1.00 92.81 156 ILE A N 1
ATOM 1202 C CA . ILE A 1 156 ? 12.592 -4.394 -9.627 1.00 92.81 156 ILE A CA 1
ATOM 1203 C C . ILE A 1 156 ? 12.864 -5.330 -8.446 1.00 92.81 156 ILE A C 1
ATOM 1205 O O . ILE A 1 156 ? 12.397 -6.470 -8.447 1.00 92.81 156 ILE A O 1
ATOM 1209 N N . PRO A 1 157 ? 13.586 -4.884 -7.402 1.00 93.44 157 PRO A N 1
ATOM 1210 C CA . PRO A 1 157 ? 13.878 -5.742 -6.267 1.00 93.44 157 PRO A CA 1
ATOM 1211 C C . PRO A 1 157 ? 12.588 -6.044 -5.493 1.00 93.44 157 PRO A C 1
ATOM 1213 O O . PRO A 1 157 ? 11.698 -5.199 -5.379 1.00 93.44 157 PRO A O 1
ATOM 1216 N N . LYS A 1 158 ? 12.505 -7.239 -4.897 1.00 95.06 158 LYS A N 1
ATOM 1217 C CA . LYS A 1 158 ? 11.330 -7.708 -4.138 1.00 95.06 158 LYS A CA 1
ATOM 1218 C C . LYS A 1 158 ? 10.714 -6.670 -3.177 1.00 95.06 158 LYS A C 1
ATOM 1220 O O . LYS A 1 158 ? 9.496 -6.511 -3.235 1.00 95.06 158 LYS A O 1
ATOM 1225 N N . PRO A 1 159 ? 11.488 -5.932 -2.350 1.00 96.06 159 PRO A N 1
ATOM 1226 C CA . PRO A 1 159 ? 10.951 -4.889 -1.464 1.00 96.06 159 PRO A CA 1
ATOM 1227 C C . PRO A 1 159 ? 10.203 -3.760 -2.179 1.00 96.06 159 PRO A C 1
ATOM 1229 O O . PRO A 1 159 ? 9.355 -3.104 -1.578 1.00 96.06 159 PRO A O 1
ATOM 1232 N N . ASP A 1 160 ? 10.496 -3.531 -3.460 1.00 94.94 160 ASP A N 1
ATOM 1233 C CA . ASP A 1 160 ? 9.883 -2.468 -4.248 1.00 94.94 160 ASP A CA 1
ATOM 1234 C C . ASP A 1 160 ? 8.652 -2.921 -5.040 1.00 94.94 160 ASP A C 1
ATOM 1236 O O . ASP A 1 160 ? 7.867 -2.072 -5.485 1.00 94.94 160 ASP A O 1
ATOM 1240 N N . GLY A 1 161 ? 8.445 -4.237 -5.142 1.00 95.31 161 GLY A N 1
ATOM 1241 C CA . GLY A 1 161 ? 7.247 -4.843 -5.702 1.00 95.31 161 GLY A CA 1
ATOM 1242 C C . GLY A 1 161 ? 6.003 -4.551 -4.860 1.00 95.31 161 GLY A C 1
ATOM 1243 O O . GLY A 1 161 ? 6.044 -4.480 -3.629 1.00 95.31 161 GLY A O 1
ATOM 1244 N N . MET A 1 162 ? 4.858 -4.399 -5.526 1.00 96.31 162 MET A N 1
ATOM 1245 C CA . MET A 1 162 ? 3.572 -4.115 -4.874 1.00 96.31 162 MET A CA 1
ATOM 1246 C C . MET A 1 162 ? 3.227 -5.129 -3.768 1.00 96.31 162 MET A C 1
ATOM 1248 O O . MET A 1 162 ? 2.739 -4.719 -2.716 1.00 96.31 162 MET A O 1
ATOM 1252 N N . MET A 1 163 ? 3.466 -6.427 -3.988 1.00 96.44 163 MET A N 1
ATOM 1253 C CA . MET A 1 163 ? 3.115 -7.490 -3.039 1.00 96.44 163 MET A CA 1
ATOM 1254 C C . MET A 1 163 ? 3.836 -7.344 -1.697 1.00 96.44 163 MET A C 1
ATOM 1256 O O . MET A 1 163 ? 3.184 -7.372 -0.654 1.00 96.44 163 MET A O 1
ATOM 1260 N N . GLU A 1 164 ? 5.158 -7.153 -1.709 1.00 97.06 164 GLU A N 1
ATOM 1261 C CA . GLU A 1 164 ? 5.937 -7.013 -0.474 1.00 97.06 164 GLU A CA 1
ATOM 1262 C C . GLU A 1 164 ? 5.557 -5.723 0.258 1.00 97.06 164 GLU A C 1
ATOM 1264 O O . GLU A 1 164 ? 5.305 -5.748 1.461 1.00 97.06 164 GLU A O 1
ATOM 1269 N N . ARG A 1 165 ? 5.397 -4.609 -0.468 1.00 97.31 165 ARG A N 1
ATOM 1270 C CA . ARG A 1 165 ? 4.969 -3.334 0.130 1.00 97.31 165 ARG A CA 1
ATOM 1271 C C . ARG A 1 165 ? 3.597 -3.431 0.787 1.00 97.31 165 ARG A C 1
ATOM 1273 O O . ARG A 1 165 ? 3.419 -2.946 1.902 1.00 97.31 165 ARG A O 1
ATOM 1280 N N . ALA A 1 166 ? 2.639 -4.078 0.122 1.00 98.06 166 ALA A N 1
ATOM 1281 C CA . ALA A 1 166 ? 1.311 -4.314 0.679 1.00 98.06 166 ALA A CA 1
ATOM 1282 C C . ALA A 1 166 ? 1.384 -5.186 1.932 1.00 98.06 166 ALA A C 1
ATOM 1284 O O . ALA A 1 166 ? 0.771 -4.843 2.941 1.00 98.06 166 ALA A O 1
ATOM 1285 N N . ARG A 1 167 ? 2.181 -6.259 1.903 1.00 97.75 167 ARG A N 1
ATOM 1286 C CA . ARG A 1 167 ? 2.381 -7.132 3.061 1.00 97.75 167 ARG A CA 1
ATOM 1287 C C . ARG A 1 167 ? 2.951 -6.372 4.258 1.00 97.75 167 ARG A C 1
ATOM 1289 O O . ARG A 1 167 ? 2.346 -6.412 5.327 1.00 97.75 167 ARG A O 1
ATOM 1296 N N . GLN A 1 168 ? 4.072 -5.671 4.085 1.00 98.19 168 GLN A N 1
ATOM 1297 C CA . GLN A 1 168 ? 4.707 -4.907 5.168 1.00 98.19 168 GLN A CA 1
ATOM 1298 C C . GLN A 1 168 ? 3.760 -3.838 5.722 1.00 98.19 168 GLN A C 1
ATOM 1300 O O . GLN A 1 168 ? 3.680 -3.627 6.932 1.00 98.19 168 GLN A O 1
ATOM 1305 N N . PHE A 1 169 ? 2.971 -3.210 4.847 1.00 98.62 169 PHE A N 1
ATOM 1306 C CA . PHE A 1 169 ? 1.997 -2.220 5.276 1.00 98.62 169 PHE A CA 1
ATOM 1307 C C . PHE A 1 169 ? 0.853 -2.830 6.092 1.00 98.62 169 PHE A C 1
ATOM 1309 O O . PHE A 1 169 ? 0.514 -2.286 7.136 1.00 98.62 169 PHE A O 1
ATOM 1316 N N . VAL A 1 170 ? 0.304 -3.981 5.691 1.00 98.44 170 VAL A N 1
ATOM 1317 C CA . VAL A 1 170 ? -0.740 -4.682 6.461 1.00 98.44 170 VAL A CA 1
ATOM 1318 C C . VAL A 1 170 ? -0.224 -5.159 7.824 1.00 98.44 170 VAL A C 1
ATOM 1320 O O . VAL A 1 170 ? -0.942 -5.025 8.812 1.00 98.44 170 VAL A O 1
ATOM 1323 N N . ILE A 1 171 ? 1.024 -5.639 7.911 1.00 98.00 171 ILE A N 1
ATOM 1324 C CA . ILE A 1 171 ? 1.662 -5.993 9.194 1.00 98.00 171 ILE A CA 1
ATOM 1325 C C . ILE A 1 171 ? 1.695 -4.783 10.133 1.00 98.00 171 ILE A C 1
ATOM 1327 O O . ILE A 1 171 ? 1.339 -4.891 11.305 1.00 98.00 171 ILE A O 1
ATOM 1331 N N . TRP A 1 172 ? 2.094 -3.619 9.618 1.00 98.62 172 TRP A N 1
ATOM 1332 C CA . TRP A 1 172 ? 2.106 -2.387 10.401 1.00 98.62 172 TRP A CA 1
ATOM 1333 C C . TRP A 1 172 ? 0.691 -1.933 10.790 1.00 98.62 172 TRP A C 1
ATOM 1335 O O . TRP A 1 172 ? 0.469 -1.543 11.934 1.00 98.62 172 TRP A O 1
ATOM 1345 N N . LEU A 1 173 ? -0.284 -2.028 9.879 1.00 98.69 173 LEU A N 1
ATOM 1346 C CA . LEU A 1 173 ? -1.674 -1.637 10.138 1.00 98.69 173 LEU A CA 1
ATOM 1347 C C . LEU A 1 173 ? -2.315 -2.464 11.255 1.00 98.69 173 LEU A C 1
ATOM 1349 O O . LEU A 1 173 ? -3.041 -1.903 12.070 1.00 98.69 173 LEU A O 1
ATOM 1353 N N . GLU A 1 174 ? -2.009 -3.759 11.338 1.00 97.56 174 GLU A N 1
ATOM 1354 C CA . GLU A 1 174 ? -2.481 -4.614 12.434 1.00 97.56 174 GLU A CA 1
ATOM 1355 C C . GLU A 1 174 ? -1.979 -4.127 13.799 1.00 97.56 174 GLU A C 1
ATOM 1357 O O . GLU A 1 174 ? -2.708 -4.170 14.784 1.00 97.56 174 GLU A O 1
ATOM 1362 N N . GLN A 1 175 ? -0.752 -3.607 13.858 1.00 97.38 175 GLN A N 1
ATOM 1363 C CA . GLN A 1 175 ? -0.184 -3.068 15.093 1.00 97.38 175 GLN A CA 1
ATOM 1364 C C . GLN A 1 175 ? -0.748 -1.686 15.439 1.00 97.38 175 GLN A C 1
ATOM 1366 O O . GLN A 1 175 ? -0.947 -1.383 16.613 1.00 97.38 175 GLN A O 1
ATOM 1371 N N . GLN A 1 176 ? -0.972 -0.834 14.434 1.00 98.19 176 GLN A N 1
ATOM 1372 C CA . GLN A 1 176 ? -1.387 0.557 14.650 1.00 98.19 176 GLN A CA 1
ATOM 1373 C C . GLN A 1 176 ? -2.897 0.755 14.772 1.00 98.19 176 GLN A C 1
ATOM 1375 O O . GLN A 1 176 ? -3.333 1.743 15.357 1.00 98.19 176 GLN A O 1
ATOM 1380 N N . ASN A 1 177 ? -3.695 -0.147 14.207 1.00 97.50 177 ASN A N 1
ATOM 1381 C CA . ASN A 1 177 ? -5.149 -0.119 14.304 1.00 97.50 177 ASN A CA 1
ATOM 1382 C C . ASN A 1 177 ? -5.710 -1.542 14.461 1.00 97.50 177 ASN A C 1
ATOM 1384 O O . ASN A 1 177 ? -6.312 -2.075 13.522 1.00 97.50 177 ASN A O 1
ATOM 1388 N N . PRO A 1 178 ? -5.545 -2.155 15.650 1.00 95.81 178 PRO A N 1
ATOM 1389 C CA . PRO A 1 178 ? -6.070 -3.489 15.939 1.00 95.81 178 PRO A CA 1
ATOM 1390 C C . PRO A 1 178 ? -7.588 -3.606 15.722 1.00 95.81 178 PRO A C 1
ATOM 1392 O O . PRO A 1 178 ? -8.092 -4.656 15.326 1.00 95.81 178 PRO A O 1
ATOM 1395 N N . GLU A 1 179 ? -8.336 -2.515 15.917 1.00 95.94 179 GLU A N 1
ATOM 1396 C CA . GLU A 1 179 ? -9.789 -2.450 15.706 1.00 95.94 179 GLU A CA 1
ATOM 1397 C C . GLU A 1 179 ? -10.173 -2.705 14.241 1.00 95.94 179 GLU A C 1
ATOM 1399 O O . GLU A 1 179 ? -11.243 -3.247 13.953 1.00 95.94 179 GLU A O 1
ATOM 1404 N N . GLY A 1 180 ? -9.275 -2.364 13.310 1.00 96.88 180 GLY A N 1
ATOM 1405 C CA . GLY A 1 180 ? -9.424 -2.628 11.884 1.00 96.88 180 GLY A CA 1
ATOM 1406 C C . GLY A 1 180 ? -9.256 -4.102 11.509 1.00 96.88 180 GLY A C 1
ATOM 1407 O O . GLY A 1 180 ? -9.668 -4.487 10.415 1.00 96.88 180 GLY A O 1
ATOM 1408 N N . LYS A 1 181 ? -8.715 -4.952 12.394 1.00 96.81 181 LYS A N 1
ATOM 1409 C CA . LYS A 1 181 ? -8.506 -6.396 12.165 1.00 96.81 181 LYS A CA 1
ATOM 1410 C C . LYS A 1 181 ? -7.730 -6.687 10.872 1.00 96.81 181 LYS A C 1
ATOM 1412 O O . LYS A 1 181 ? -8.123 -7.547 10.083 1.00 96.81 181 LYS A O 1
ATOM 1417 N N . TRP A 1 182 ? -6.669 -5.937 10.603 1.00 98.00 182 TRP A N 1
ATOM 1418 C CA . TRP A 1 182 ? -5.912 -6.003 9.348 1.00 98.00 182 TRP A CA 1
ATOM 1419 C C . TRP A 1 182 ? -5.199 -7.345 9.146 1.00 98.00 182 TRP A C 1
ATOM 1421 O O . TRP A 1 182 ? -5.041 -7.793 8.010 1.00 98.00 182 TRP A O 1
ATOM 1431 N N . GLY A 1 183 ? -4.850 -8.029 10.236 1.00 96.38 183 GLY A N 1
ATOM 1432 C CA . GLY A 1 183 ? -4.194 -9.334 10.238 1.00 96.38 183 GLY A CA 1
ATOM 1433 C C . GLY A 1 183 ? -4.977 -10.428 9.509 1.00 96.38 183 GLY A C 1
ATOM 1434 O O . GLY A 1 183 ? -4.376 -11.392 9.049 1.00 96.38 183 GLY A O 1
ATOM 1435 N N . GLN A 1 184 ? -6.288 -10.256 9.300 1.00 95.75 184 GLN A N 1
ATOM 1436 C CA . GLN A 1 184 ? -7.105 -11.190 8.514 1.00 95.75 184 GLN A CA 1
ATOM 1437 C C . GLN A 1 184 ? -6.677 -11.300 7.038 1.00 95.75 184 GLN A C 1
ATOM 1439 O O . GLN A 1 184 ? -7.043 -12.261 6.366 1.00 95.75 184 GLN A O 1
ATOM 1444 N N . PHE A 1 185 ? -5.933 -10.316 6.520 1.00 97.31 185 PHE A N 1
ATOM 1445 C CA . PHE A 1 185 ? -5.417 -10.316 5.146 1.00 97.31 185 PHE A CA 1
ATOM 1446 C C . PHE A 1 185 ? -4.016 -10.924 5.027 1.00 97.31 185 PHE A C 1
ATOM 1448 O O . PHE A 1 185 ? -3.456 -10.953 3.931 1.00 97.31 185 PHE A O 1
ATOM 1455 N N . LEU A 1 186 ? -3.438 -11.379 6.139 1.00 95.50 186 LEU A N 1
ATOM 1456 C CA . LEU A 1 186 ? -2.146 -12.045 6.167 1.00 95.50 186 LEU A CA 1
ATOM 1457 C C . LEU A 1 186 ? -2.342 -13.561 6.185 1.00 95.50 186 LEU A C 1
ATOM 1459 O O . LEU A 1 186 ? -3.211 -14.094 6.874 1.00 95.50 186 LEU A O 1
ATOM 1463 N N . THR A 1 187 ? -1.498 -14.258 5.437 1.00 89.75 187 THR A N 1
ATOM 1464 C CA . THR A 1 187 ? -1.325 -15.708 5.521 1.00 89.75 187 THR A CA 1
ATOM 1465 C C . THR A 1 187 ? -0.223 -16.053 6.530 1.00 89.75 187 THR A C 1
ATOM 1467 O O . THR A 1 187 ? 0.522 -15.182 6.982 1.00 89.75 187 THR A O 1
ATOM 1470 N N . ALA A 1 188 ? -0.168 -17.320 6.952 1.00 82.62 188 ALA A N 1
ATOM 1471 C CA . ALA A 1 188 ? 0.729 -17.802 8.010 1.00 82.62 188 ALA A CA 1
ATOM 1472 C C . ALA A 1 188 ? 2.181 -18.075 7.552 1.00 82.62 188 ALA A C 1
ATOM 1474 O O . ALA A 1 188 ? 2.952 -18.657 8.312 1.00 82.62 188 ALA A O 1
ATOM 1475 N N . ASP A 1 189 ? 2.513 -17.731 6.311 1.00 61.97 189 ASP A N 1
ATOM 1476 C CA . ASP A 1 189 ? 3.762 -18.046 5.611 1.00 61.97 189 ASP A CA 1
ATOM 1477 C C . ASP A 1 189 ? 4.968 -17.174 6.006 1.00 61.97 189 ASP A C 1
ATOM 1479 O O . ASP A 1 189 ? 4.806 -15.970 6.340 1.00 61.97 189 ASP A O 1
#

Sequence (189 aa):
MQTSAPRFAQRHRLFCCKPVLFAAAILCVGDACTAADPIPQQYRLTARASELDPRVQAHPEIDFLITNPNGSPADVQQASVDTSVSSKGQLVIWLMGHNQALFDRVNSYGLHAIRVHYANKWFSICCKEKPIGEHCRGNIRLEAATGMDFSDEVSIPKPDGMMERARQFVIWLEQQNPEGKWGQFLTAD